Protein AF-A0AAD2E9Z4-F1 (afdb_monomer)

pLDDT: mean 88.55, std 15.65, range [38.62, 98.88]

Solvent-accessible surface area (backbone atoms only — not comparable to full-atom values): 14563 Å² total; per-residue (Å²): 144,78,66,67,68,59,58,54,51,55,56,52,48,49,37,40,49,52,27,41,53,55,36,50,50,49,52,50,55,57,58,72,45,72,89,55,76,80,81,55,87,88,74,68,86,78,58,71,39,62,64,70,56,92,71,26,64,80,39,38,75,28,35,32,64,53,74,27,29,24,45,64,40,66,85,44,7,62,33,27,44,41,37,42,47,32,56,40,11,75,71,44,41,24,46,40,30,52,46,32,34,25,29,43,54,48,80,50,100,89,49,69,40,46,30,44,59,67,54,33,52,41,28,39,62,50,31,33,65,44,79,47,80,45,74,49,68,41,85,45,47,93,67,31,60,47,56,77,71,43,72,67,41,36,52,51,48,56,50,33,51,48,53,37,56,70,48,42,70,59,50,53,52,34,52,50,44,20,74,77,70,41,45,27,35,45,27,61,58,36,92,80,39,73,88,40,70,69,48,69,73,59,64,56,59,52,38,25,40,61,90,85,41,82,45,66,61,70,60,55,87,93,60,90,78,78,87,67,85,76,82,91,52,90,97,64,84,90,75,75,86,89,52,95,81,76,78,85,67,85,79,134

Nearest PDB structures (foldseek):
  5oht-assembly2_B  TM=9.590E-01  e=2.997E-19  Escherichia coli K-12
  5aed-assembly2_B  TM=9.592E-01  e=8.947E-19  Escherichia coli K-12
  5ohy-assembly3_C  TM=9.694E-01  e=4.370E-17  Agrobacterium tumefaciens
  7ofx-assembly2_D  TM=9.664E-01  e=3.642E-17  Agrobacterium tumefaciens
  5ohy-assembly2_B  TM=9.655E-01  e=5.921E-17  Agrobacterium tumefaciens

Radius of gyration: 19.77 Å; Cα contacts (8 Å, |Δi|>4): 354; chains: 1; bounding box: 55×52×45 Å

Foldseek 3Di:
DPDPVVVVVVVQVVQLVVLQVVQVVQVVVVVVCPPPDDDPVVPHDADEECHHDPCSCVRHRAYEVPAAFLDLDCCRAPNVRLLSLAVVLVVLRQHYYYAQRGADWDDDPVDTRENDLVSNLLSLLVRLQHLDRHHDCHPCNVRYDDCVNDPVSVVSNVVSVVSSVVCVVVSVVSSVCCVVPSRHQKYQCCVVVVVDVVSVVDRRQWIDRPPQDIDGGDSDPPDPDGADDDDDDPPDDDDDDPDPPDDHDPDD

Mean predicted aligned error: 6.83 Å

Sequence (252 aa):
MTASRYRYMEIWLKGMLWAKINREFVEEWKSSLVGKEKEDPEEALVFFMRAGCRNSPKWATLFWEGDQMVSWQANDGIKSAVVGLLSSGLSGYSLNHSDIGGYCSVNLPFFKYQRSEELLLRWMELNAFSVVFRTHEGNKPTSNSQFYSNNGTLSHFARFAKIYKAWKFYRIQLVKEASEKGLPVCRHLFPRYSEDEYVHTLTYQQFLVGTEILVVPVLDKGKEMVRAYVPEVENCSWKACLDRKTIFQTRF

Secondary structure (DSSP, 8-state):
--SHHHHHHHHHHHHHHHHHHHHHHHHHHHHHTBTBSS--GGG----EES---TTGGGT-SEEE----BSS--TTTSHHHHHHHHHHHHHTT--SEE--BT-SB--B-SS-B----HHHHHHHHHHHTTSS---B---S-GGGS--TTSSHHHHHHHHHHHHHHHHTHHHHHHHHHHHHHH---SEE-STTT-TT-HHHHH-SSS-EEETTTEEE----STT----PPP----TT-----SS-S--------

Structure (mmCIF, N/CA/C/O backbone):
data_AF-A0AAD2E9Z4-F1
#
_entry.id   AF-A0AAD2E9Z4-F1
#
loop_
_atom_site.group_PDB
_atom_site.id
_atom_site.type_symbol
_atom_site.label_atom_id
_atom_site.label_alt_id
_atom_site.label_comp_id
_atom_site.label_asym_id
_atom_site.label_entity_id
_atom_site.label_seq_id
_atom_site.pdbx_PDB_ins_code
_atom_site.Cartn_x
_atom_site.Cartn_y
_atom_site.Cartn_z
_atom_site.occupancy
_atom_site.B_iso_or_equiv
_atom_site.auth_seq_id
_atom_site.auth_comp_id
_atom_site.auth_asym_id
_atom_site.auth_atom_id
_atom_site.pdbx_PDB_model_num
ATOM 1 N N . MET A 1 1 ? 20.480 -24.700 23.989 1.00 46.25 1 MET A N 1
ATOM 2 C CA . MET A 1 1 ? 19.382 -24.143 23.161 1.00 46.25 1 MET A CA 1
ATOM 3 C C . MET A 1 1 ? 19.028 -22.713 23.619 1.00 46.25 1 MET A C 1
ATOM 5 O O . MET A 1 1 ? 17.860 -22.398 23.797 1.00 46.25 1 MET A O 1
ATOM 9 N N . THR A 1 2 ? 20.023 -21.837 23.855 1.00 45.91 2 THR A N 1
ATOM 10 C CA . THR A 1 2 ? 19.837 -20.697 24.791 1.00 45.91 2 THR A CA 1
ATOM 11 C C . THR A 1 2 ? 20.669 -19.429 24.521 1.00 45.91 2 THR A C 1
ATOM 13 O O . THR A 1 2 ? 20.669 -18.538 25.354 1.00 45.91 2 THR A O 1
ATOM 16 N N . ALA A 1 3 ? 21.303 -19.261 23.354 1.00 41.72 3 ALA A N 1
ATOM 17 C CA . ALA A 1 3 ? 21.950 -17.983 22.986 1.00 41.72 3 ALA A CA 1
ATOM 18 C C . ALA A 1 3 ? 21.240 -17.247 21.833 1.00 41.72 3 ALA A C 1
ATOM 20 O O . ALA A 1 3 ? 21.216 -16.019 21.798 1.00 41.72 3 ALA A O 1
ATOM 21 N N . SER A 1 4 ? 20.595 -17.974 20.910 1.00 48.62 4 SER A N 1
ATOM 22 C CA . SER A 1 4 ? 19.921 -17.343 19.766 1.00 48.62 4 SER A CA 1
ATOM 23 C C . SER A 1 4 ? 18.621 -16.634 20.164 1.00 48.62 4 SER A C 1
ATOM 25 O O . SER A 1 4 ? 18.372 -15.531 19.690 1.00 48.62 4 SER A O 1
ATOM 27 N N . ARG A 1 5 ? 17.828 -17.194 21.094 1.00 44.69 5 ARG A N 1
ATOM 28 C CA . ARG A 1 5 ? 16.551 -16.597 21.542 1.00 44.69 5 ARG A CA 1
ATOM 29 C C . ARG A 1 5 ? 16.699 -15.194 22.151 1.00 44.69 5 ARG A C 1
ATOM 31 O O . ARG A 1 5 ? 15.837 -14.356 21.903 1.00 44.69 5 ARG A O 1
ATOM 38 N N . TYR A 1 6 ? 17.789 -14.914 22.870 1.00 41.44 6 TYR A N 1
ATOM 39 C CA . TYR A 1 6 ? 18.020 -13.596 23.477 1.00 41.44 6 TYR A CA 1
ATOM 40 C C . TYR A 1 6 ? 18.366 -12.517 22.439 1.00 41.44 6 TYR A C 1
ATOM 42 O O . TYR A 1 6 ? 17.819 -11.420 22.503 1.00 41.44 6 TYR A O 1
ATOM 50 N N . ARG A 1 7 ? 19.171 -12.840 21.413 1.00 47.94 7 ARG A N 1
ATOM 51 C CA . ARG A 1 7 ? 19.473 -11.898 20.314 1.00 47.94 7 ARG A CA 1
ATOM 52 C C . ARG A 1 7 ? 18.245 -11.528 19.489 1.00 47.94 7 ARG A C 1
ATOM 54 O O . ARG A 1 7 ? 18.108 -10.377 19.087 1.00 47.94 7 ARG A O 1
ATOM 61 N N . TYR A 1 8 ? 17.348 -12.484 19.242 1.00 47.88 8 TYR A N 1
ATOM 62 C CA . TYR A 1 8 ? 16.108 -12.188 18.524 1.00 47.88 8 TYR A CA 1
ATOM 63 C C . TYR A 1 8 ? 15.203 -11.258 19.342 1.00 47.88 8 TYR A C 1
ATOM 65 O O . TYR A 1 8 ? 14.702 -10.284 18.789 1.00 47.88 8 TYR A O 1
ATOM 73 N N . MET A 1 9 ? 15.052 -11.485 20.655 1.00 51.44 9 MET A N 1
ATOM 74 C CA . MET A 1 9 ? 14.278 -10.588 21.527 1.00 51.44 9 MET A CA 1
ATOM 75 C C . MET A 1 9 ? 14.793 -9.142 21.504 1.00 51.44 9 MET A C 1
ATOM 77 O O . MET A 1 9 ? 13.981 -8.225 21.419 1.00 51.44 9 MET A O 1
ATOM 81 N N . GLU A 1 10 ? 16.110 -8.919 21.513 1.00 54.62 10 GLU A N 1
ATOM 82 C CA . GLU A 1 10 ? 16.675 -7.561 21.464 1.00 54.62 10 GLU A CA 1
ATOM 83 C C . GLU A 1 10 ? 16.323 -6.800 20.178 1.00 54.62 10 GLU A C 1
ATOM 85 O O . GLU A 1 10 ? 16.069 -5.597 20.227 1.00 54.62 10 GLU A O 1
ATOM 90 N N . ILE A 1 11 ? 16.278 -7.473 19.025 1.00 57.44 11 ILE A N 1
ATOM 91 C CA . ILE A 1 11 ? 15.942 -6.830 17.744 1.00 57.44 11 ILE A CA 1
ATOM 92 C C . ILE A 1 11 ? 14.459 -6.432 17.711 1.00 57.44 11 ILE A C 1
ATOM 94 O O . ILE A 1 11 ? 14.130 -5.313 17.314 1.00 57.44 11 ILE A O 1
A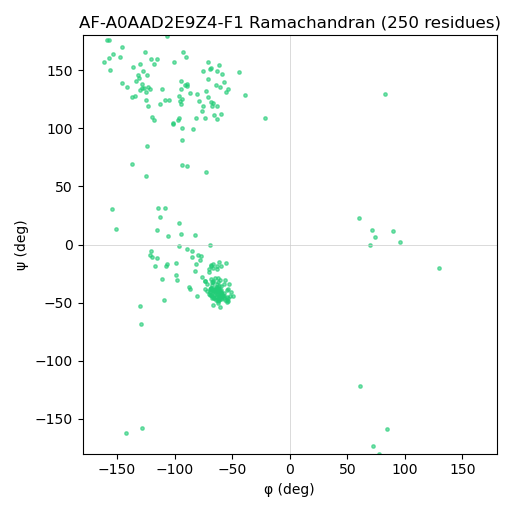TOM 98 N N . TRP A 1 12 ? 13.565 -7.303 18.190 1.00 55.50 12 TRP A N 1
ATOM 99 C CA . TRP A 1 12 ? 12.128 -7.008 18.266 1.00 55.50 12 TRP A CA 1
ATOM 100 C C . TRP A 1 12 ? 11.811 -5.882 19.255 1.00 55.50 12 TRP A C 1
ATOM 102 O O . TRP A 1 12 ? 10.968 -5.028 18.975 1.00 55.50 12 TRP A O 1
ATOM 112 N N . LEU A 1 13 ? 12.511 -5.851 20.393 1.00 63.25 13 LEU A N 1
ATOM 113 C CA . LEU A 1 13 ? 12.368 -4.792 21.392 1.00 63.25 13 LEU A CA 1
ATOM 114 C C . LEU A 1 13 ? 12.802 -3.430 20.842 1.00 63.25 13 LEU A C 1
ATOM 116 O O . LEU A 1 13 ? 12.144 -2.432 21.127 1.00 63.25 13 LEU A O 1
ATOM 120 N N . LYS A 1 14 ? 13.842 -3.382 19.998 1.00 73.75 14 LYS A N 1
ATOM 121 C CA . LYS A 1 14 ? 14.294 -2.133 19.366 1.00 73.75 14 LYS A CA 1
ATOM 122 C C . LYS A 1 14 ? 13.224 -1.517 18.465 1.00 73.75 14 LYS A C 1
ATOM 124 O O . LYS A 1 14 ? 13.013 -0.312 18.538 1.00 73.75 14 LYS A O 1
ATOM 129 N N . GLY A 1 15 ? 12.519 -2.317 17.660 1.00 77.88 15 GLY A N 1
ATOM 130 C CA . GLY A 1 15 ? 11.440 -1.816 16.797 1.00 77.88 15 GLY A CA 1
ATOM 131 C C . GLY A 1 15 ? 10.296 -1.176 17.590 1.00 77.88 15 GLY A C 1
ATOM 132 O O . GLY A 1 15 ? 9.873 -0.064 17.285 1.00 77.88 15 GLY A O 1
ATOM 133 N N . MET A 1 16 ? 9.839 -1.833 18.660 1.00 85.00 16 MET A N 1
ATOM 134 C CA . MET A 1 16 ? 8.822 -1.253 19.547 1.00 85.00 16 MET A CA 1
ATOM 135 C C . MET A 1 16 ? 9.314 -0.026 20.304 1.00 85.00 16 MET A C 1
ATOM 137 O O . MET A 1 16 ? 8.549 0.917 20.473 1.00 85.00 16 MET A O 1
ATOM 141 N N . LEU A 1 17 ? 10.565 -0.031 20.769 1.00 87.69 17 LEU A N 1
ATOM 142 C CA . LEU A 1 17 ? 11.144 1.116 21.458 1.00 87.69 17 LEU A CA 1
ATOM 143 C C . LEU A 1 17 ? 11.159 2.342 20.539 1.00 87.69 17 LEU A C 1
ATOM 145 O O . LEU A 1 17 ? 10.721 3.409 20.950 1.00 87.69 17 LEU A O 1
ATOM 149 N N . TRP A 1 18 ? 11.561 2.169 19.277 1.00 88.94 18 TRP A N 1
ATOM 150 C CA . TRP A 1 18 ? 11.475 3.227 18.271 1.00 88.94 18 TRP A CA 1
ATOM 151 C C . TRP A 1 18 ? 10.039 3.702 18.042 1.00 88.94 18 TRP A C 1
ATOM 153 O O . TRP A 1 18 ? 9.809 4.908 17.995 1.00 88.94 18 TRP A O 1
ATOM 163 N N . ALA A 1 19 ? 9.068 2.790 17.944 1.00 92.25 19 ALA A N 1
ATOM 164 C CA . ALA A 1 19 ? 7.657 3.160 17.814 1.00 92.25 19 ALA A CA 1
ATOM 165 C C . ALA A 1 19 ? 7.180 4.002 19.005 1.00 92.25 19 ALA A C 1
ATOM 167 O O . ALA A 1 19 ? 6.515 5.019 18.825 1.00 92.25 19 ALA A O 1
ATOM 168 N N . LYS A 1 20 ? 7.550 3.587 20.221 1.00 93.19 20 LYS A N 1
ATOM 169 C CA . LYS A 1 20 ? 7.181 4.262 21.464 1.00 93.19 20 LYS A CA 1
ATOM 170 C C . LYS A 1 20 ? 7.807 5.651 21.565 1.00 93.19 20 LYS A C 1
ATOM 172 O O . LYS A 1 20 ? 7.085 6.593 21.846 1.00 93.19 20 LYS A O 1
ATOM 177 N N . ILE A 1 21 ? 9.100 5.789 21.269 1.00 93.25 21 ILE A N 1
ATOM 178 C CA . ILE A 1 21 ? 9.799 7.084 21.305 1.00 93.25 21 ILE A CA 1
ATOM 179 C C . ILE A 1 21 ? 9.180 8.065 20.302 1.00 93.25 21 ILE A C 1
ATOM 181 O O . ILE A 1 21 ? 8.903 9.207 20.650 1.00 93.25 21 ILE A O 1
ATOM 185 N N . ASN A 1 22 ? 8.912 7.624 19.068 1.00 93.44 22 ASN A N 1
ATOM 186 C CA . ASN A 1 22 ? 8.248 8.482 18.081 1.00 93.44 22 ASN A CA 1
ATOM 187 C C . ASN A 1 22 ? 6.836 8.875 18.533 1.00 93.44 22 ASN A C 1
ATOM 189 O O . ASN A 1 22 ? 6.410 10.006 18.316 1.00 93.44 22 ASN A O 1
ATOM 193 N N . ARG A 1 23 ? 6.114 7.963 19.193 1.00 93.19 23 ARG A N 1
ATOM 194 C CA . ARG A 1 23 ? 4.792 8.254 19.748 1.00 93.19 23 ARG A CA 1
ATOM 195 C C . ARG A 1 23 ? 4.850 9.285 20.874 1.00 93.19 23 ARG A C 1
ATOM 197 O O . ARG A 1 23 ? 4.066 10.226 20.846 1.00 93.19 23 ARG A O 1
ATOM 204 N N . GLU A 1 24 ? 5.780 9.124 21.811 1.00 93.44 24 GLU A N 1
ATOM 205 C CA . GLU A 1 24 ? 6.025 10.072 22.904 1.00 93.44 24 GLU A CA 1
ATOM 206 C C . GLU A 1 24 ? 6.380 11.457 22.353 1.00 93.44 24 GLU A C 1
ATOM 208 O O . GLU A 1 24 ? 5.802 12.442 22.795 1.00 93.44 24 GLU A O 1
ATOM 213 N N . PHE A 1 25 ? 7.224 11.532 21.317 1.00 92.56 25 PHE A N 1
ATOM 214 C CA . PHE A 1 25 ? 7.535 12.793 20.640 1.00 92.56 25 PHE A CA 1
ATOM 215 C C . PHE A 1 25 ? 6.290 13.459 20.038 1.00 92.56 25 PHE A C 1
ATOM 217 O O . PHE A 1 25 ? 6.091 14.657 20.210 1.00 92.56 25 PHE A O 1
ATOM 224 N N . VAL A 1 26 ? 5.433 12.700 19.345 1.00 90.12 26 VAL A N 1
ATOM 225 C CA . VAL A 1 26 ? 4.187 13.239 18.772 1.00 90.12 26 VAL A CA 1
ATOM 226 C C . VAL A 1 26 ? 3.240 13.739 19.868 1.00 90.12 26 VAL A C 1
ATOM 228 O O . VAL A 1 26 ? 2.615 14.786 19.707 1.00 90.12 26 VAL A O 1
ATOM 231 N N . GLU A 1 27 ? 3.133 13.017 20.983 1.00 88.06 27 GLU A N 1
ATOM 232 C CA . GLU A 1 27 ? 2.290 13.398 22.122 1.00 88.06 27 GLU A CA 1
ATOM 233 C C . GLU A 1 27 ? 2.837 14.628 22.863 1.00 88.06 27 GLU A C 1
ATOM 235 O O . GLU A 1 27 ? 2.067 15.532 23.194 1.00 88.06 27 GLU A O 1
ATOM 240 N N . GLU A 1 28 ? 4.154 14.712 23.063 1.00 89.62 28 GLU A N 1
ATOM 241 C CA . GLU A 1 28 ? 4.824 15.876 23.647 1.00 89.62 28 GLU A CA 1
ATOM 242 C C . GLU A 1 28 ? 4.677 17.103 22.743 1.00 89.62 28 GLU A C 1
ATOM 244 O O . GLU A 1 28 ? 4.237 18.157 23.207 1.00 89.62 28 GLU A O 1
ATOM 249 N N . TRP A 1 29 ? 4.946 16.950 21.442 1.00 86.19 29 TRP A N 1
ATOM 250 C CA . TRP A 1 29 ? 4.736 17.997 20.445 1.00 86.19 29 TRP A CA 1
ATOM 251 C C . TRP A 1 29 ? 3.293 18.506 20.488 1.00 86.19 29 TRP A C 1
ATOM 253 O O . TRP A 1 29 ? 3.071 19.709 20.621 1.00 86.19 29 TRP A O 1
ATOM 263 N N . LYS A 1 30 ? 2.308 17.600 20.510 1.00 80.50 30 LYS A N 1
ATOM 264 C CA . LYS A 1 30 ? 0.889 17.951 20.649 1.00 80.50 30 LYS A CA 1
ATOM 265 C C . LYS A 1 30 ? 0.595 18.698 21.954 1.00 80.50 30 LYS A C 1
ATOM 267 O O . LYS A 1 30 ? -0.158 19.668 21.947 1.00 80.50 30 LYS A O 1
ATOM 272 N N . SER A 1 31 ? 1.188 18.283 23.073 1.00 81.56 31 SER A N 1
ATOM 273 C CA . SER A 1 31 ? 1.009 18.960 24.365 1.00 81.56 31 SER A CA 1
ATOM 274 C C . SER A 1 31 ? 1.622 20.366 24.393 1.00 81.56 31 SER A C 1
ATOM 276 O O . SER A 1 31 ? 1.069 21.258 25.033 1.00 81.56 31 SER A O 1
ATOM 278 N N . SER A 1 32 ? 2.706 20.597 23.642 1.00 80.44 32 SER A N 1
ATOM 279 C CA . SER A 1 32 ? 3.365 21.906 23.532 1.00 80.44 32 SER A CA 1
ATOM 280 C C . SER A 1 32 ? 2.516 22.957 22.803 1.00 80.44 32 SER A C 1
ATOM 282 O O . SER A 1 32 ? 2.749 24.156 22.954 1.00 80.44 32 SER A O 1
ATOM 284 N N . LEU A 1 33 ? 1.499 22.520 22.050 1.00 73.44 33 LEU A N 1
ATOM 285 C CA . LEU A 1 33 ? 0.566 23.392 21.335 1.00 73.44 33 LEU A CA 1
ATOM 286 C C . LEU A 1 33 ? -0.597 23.882 22.213 1.00 73.44 33 LEU A C 1
ATOM 288 O O . LEU A 1 33 ? -1.320 24.794 21.810 1.00 73.44 33 LEU A O 1
ATOM 292 N N . VAL A 1 34 ? -0.782 23.324 23.418 1.00 58.62 34 VAL A N 1
ATOM 293 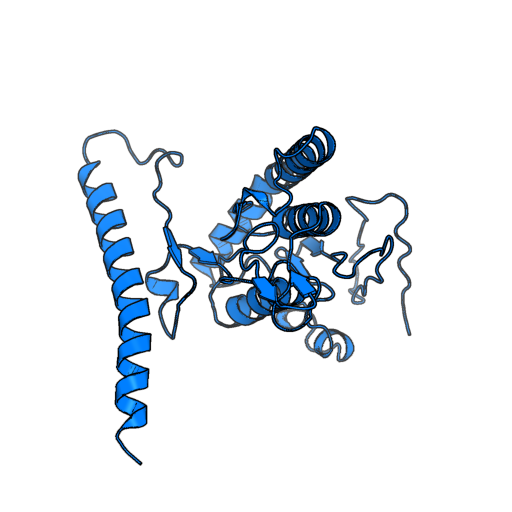C CA . VAL A 1 34 ? -1.902 23.661 24.313 1.00 58.62 34 VAL A CA 1
ATOM 294 C C . VAL A 1 34 ? -1.819 25.132 24.745 1.00 58.62 34 VAL A C 1
ATOM 296 O O . VAL A 1 34 ? -0.974 25.518 25.548 1.00 58.62 34 VAL A O 1
ATOM 299 N N . GLY A 1 35 ? -2.723 25.955 24.201 1.00 60.16 35 GLY A N 1
ATOM 300 C CA . GLY A 1 35 ? -2.802 27.409 24.413 1.00 60.16 35 GLY A CA 1
ATOM 301 C C . GLY A 1 35 ? -2.893 28.209 23.107 1.00 60.16 35 GLY A C 1
ATOM 302 O O . GLY A 1 35 ? -3.385 29.336 23.110 1.00 60.16 35 GLY A O 1
ATOM 303 N N . LYS A 1 36 ? -2.488 27.606 21.984 1.00 57.06 36 LYS A N 1
ATOM 304 C CA . LYS A 1 36 ? -2.912 27.983 20.629 1.00 57.06 36 LYS A CA 1
ATOM 305 C C . LYS A 1 36 ? -4.008 26.996 20.199 1.00 57.06 36 LYS A C 1
ATOM 307 O O . LYS A 1 36 ? -4.184 25.969 20.843 1.00 57.06 36 LYS A O 1
ATOM 312 N N . GLU A 1 37 ? -4.845 27.392 19.252 1.00 53.94 37 GLU A N 1
ATOM 313 C CA . GLU A 1 37 ? -6.178 26.838 18.975 1.00 53.94 37 GLU A CA 1
ATOM 314 C C . GLU A 1 37 ? -6.282 25.295 18.978 1.00 53.94 37 GLU A C 1
ATOM 316 O O . GLU A 1 37 ? -5.336 24.584 18.650 1.00 53.94 37 GLU A O 1
ATOM 321 N N . LYS A 1 38 ? -7.460 24.785 19.384 1.00 50.91 38 LYS A N 1
ATOM 322 C CA . LYS A 1 38 ? -7.850 23.361 19.316 1.00 50.91 38 LYS A CA 1
ATOM 323 C C . LYS A 1 38 ? -7.331 22.745 18.014 1.00 50.91 38 LYS A C 1
ATOM 325 O O . LYS A 1 38 ? -7.629 23.325 16.980 1.00 50.91 38 LYS A O 1
ATOM 330 N N . GLU A 1 39 ? -6.631 21.604 18.106 1.00 53.22 39 GLU A N 1
ATOM 331 C CA . GLU A 1 39 ? -6.045 20.854 16.976 1.00 53.22 39 GLU A CA 1
ATOM 332 C C . GLU A 1 39 ? -6.719 21.181 15.644 1.00 53.22 39 GLU A C 1
ATOM 334 O O . GLU A 1 39 ? -7.857 20.759 15.413 1.00 53.22 39 GLU A O 1
ATOM 339 N N . ASP A 1 40 ? -6.011 21.898 14.771 1.00 58.38 40 ASP A N 1
ATOM 340 C CA . ASP A 1 40 ? -6.331 21.844 13.357 1.00 58.38 40 ASP A CA 1
ATOM 341 C C . ASP A 1 40 ? -6.076 20.392 12.913 1.00 58.38 40 ASP A C 1
ATOM 343 O O . ASP A 1 40 ? -4.949 19.901 13.048 1.00 58.38 40 ASP A O 1
ATOM 347 N N . PRO A 1 41 ? -7.085 19.654 12.416 1.00 56.38 41 PRO A N 1
ATOM 348 C CA . PRO A 1 41 ? -6.871 18.330 11.844 1.00 56.38 41 PRO A CA 1
ATOM 349 C C . PRO A 1 41 ? -5.826 18.318 10.711 1.00 56.38 41 PRO A C 1
ATOM 351 O O . PRO A 1 41 ? -5.360 17.238 10.341 1.00 56.38 41 PRO A O 1
ATOM 354 N N . GLU A 1 42 ? -5.474 19.480 10.147 1.00 55.69 42 GLU A N 1
ATOM 355 C CA . GLU A 1 42 ? -4.396 19.652 9.168 1.00 55.69 42 GLU A CA 1
ATOM 356 C C . GLU A 1 42 ? -2.980 19.669 9.779 1.00 55.69 42 GLU A C 1
ATOM 358 O O . GLU A 1 42 ? -2.014 19.449 9.049 1.00 55.69 42 GLU A O 1
ATOM 363 N N . GLU A 1 43 ? -2.831 19.810 11.101 1.00 63.56 43 GLU A N 1
ATOM 364 C CA . GLU A 1 43 ? -1.538 19.865 11.803 1.00 63.56 43 GLU A CA 1
ATOM 365 C C . GLU A 1 43 ? -1.239 18.596 12.633 1.00 63.56 43 GLU A C 1
ATOM 367 O O . GLU A 1 43 ? -0.577 18.641 13.662 1.00 63.56 43 GLU A O 1
ATOM 372 N N . ALA A 1 44 ? -1.704 17.416 12.215 1.00 77.44 44 ALA A N 1
ATOM 373 C CA . ALA A 1 44 ? -1.379 16.165 12.910 1.00 77.44 44 ALA A CA 1
ATOM 374 C C . ALA A 1 44 ? -0.059 15.541 12.415 1.00 77.44 44 ALA A C 1
ATOM 376 O O . ALA A 1 44 ? 0.129 15.308 11.218 1.00 77.44 44 ALA A O 1
ATOM 377 N N . LEU A 1 45 ? 0.836 15.176 13.340 1.00 88.75 45 LEU A N 1
ATOM 378 C CA . LEU A 1 45 ? 2.039 14.406 13.010 1.00 88.75 45 LEU A CA 1
ATOM 379 C C . LEU A 1 45 ? 1.723 12.912 12.868 1.00 88.75 45 LEU A C 1
ATOM 381 O O . LEU A 1 45 ? 1.148 12.284 13.758 1.00 88.75 45 LEU A O 1
ATOM 385 N N . VAL A 1 46 ? 2.170 12.325 11.757 1.00 92.00 46 VAL A N 1
ATOM 386 C CA . VAL A 1 46 ? 2.095 10.885 11.486 1.00 92.00 46 VAL A CA 1
ATOM 387 C C . VAL A 1 46 ? 3.492 10.379 11.162 1.00 92.00 46 VAL A C 1
ATOM 389 O O . VAL A 1 46 ? 4.176 10.930 10.302 1.00 92.00 46 VAL A O 1
ATOM 392 N N . PHE A 1 47 ? 3.898 9.290 11.807 1.00 94.88 47 PHE A N 1
ATOM 393 C CA . PHE A 1 47 ? 5.119 8.564 11.468 1.00 94.88 47 PHE A CA 1
ATOM 394 C C . PHE A 1 47 ? 4.784 7.140 11.020 1.00 94.88 47 PHE A C 1
ATOM 396 O O . PHE A 1 47 ? 3.739 6.587 11.374 1.00 94.88 47 PHE A O 1
ATOM 403 N N . PHE A 1 48 ? 5.668 6.538 10.227 1.00 96.56 48 PHE A N 1
ATOM 404 C CA . PHE A 1 48 ? 5.477 5.186 9.712 1.00 96.56 48 PHE A CA 1
ATOM 405 C C . PHE A 1 48 ? 6.670 4.280 9.982 1.00 96.56 48 PHE A C 1
ATOM 407 O O . PHE A 1 48 ? 7.814 4.727 10.045 1.00 96.56 48 PHE A O 1
ATOM 414 N N . MET A 1 49 ? 6.393 2.987 10.143 1.00 96.12 49 MET A N 1
ATOM 415 C CA . MET A 1 49 ? 7.396 1.974 10.464 1.00 96.12 49 MET A CA 1
ATOM 416 C C . MET A 1 49 ? 7.295 0.758 9.543 1.00 96.12 49 MET A C 1
ATOM 418 O O . MET A 1 49 ? 6.194 0.327 9.222 1.00 96.12 49 MET A O 1
ATOM 422 N N . ARG A 1 50 ? 8.437 0.165 9.164 1.00 95.69 50 ARG A N 1
ATOM 423 C CA . ARG A 1 50 ? 8.460 -1.178 8.539 1.00 95.69 50 ARG A CA 1
ATOM 424 C C . ARG A 1 50 ? 8.498 -2.301 9.556 1.00 95.69 50 ARG A C 1
ATOM 426 O O . ARG A 1 50 ? 7.927 -3.360 9.353 1.00 95.69 50 ARG A O 1
ATOM 433 N N . ALA A 1 51 ? 9.246 -2.094 10.634 1.00 93.06 51 ALA A N 1
ATOM 434 C CA . ALA A 1 51 ? 9.480 -3.122 11.629 1.00 93.06 51 ALA A CA 1
ATOM 435 C C . AL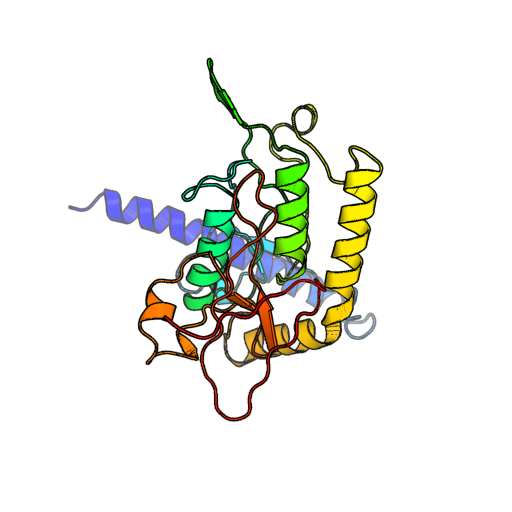A A 1 51 ? 8.384 -3.055 12.688 1.00 93.06 51 ALA A C 1
ATOM 437 O O . ALA A 1 51 ? 8.056 -1.979 13.188 1.00 93.06 51 ALA A O 1
ATOM 438 N N . GLY A 1 52 ? 7.870 -4.215 13.072 1.00 90.44 52 GLY A N 1
ATOM 439 C CA . GLY A 1 52 ? 6.888 -4.335 14.133 1.00 90.44 52 GLY A CA 1
ATOM 440 C C . GLY A 1 52 ? 6.894 -5.732 14.729 1.00 90.44 52 GLY A C 1
ATOM 441 O O . GLY A 1 52 ? 7.402 -6.681 14.137 1.00 90.44 52 GLY A O 1
ATOM 442 N N . CYS A 1 53 ? 6.351 -5.853 15.931 1.00 90.00 53 CYS A N 1
ATOM 443 C CA . CYS A 1 53 ? 6.027 -7.126 16.551 1.00 90.00 53 CYS A CA 1
ATOM 444 C C . CYS A 1 53 ? 4.709 -6.991 17.325 1.00 90.00 53 CYS A C 1
ATOM 446 O O . CYS A 1 53 ? 3.907 -6.083 17.075 1.00 90.00 53 CYS A O 1
ATOM 448 N N . ARG A 1 54 ? 4.442 -7.920 18.247 1.00 86.25 54 ARG A N 1
ATOM 449 C CA . ARG A 1 54 ? 3.251 -7.865 19.100 1.00 86.25 54 ARG A CA 1
ATOM 450 C C . ARG A 1 54 ? 3.177 -6.506 19.806 1.00 86.25 54 ARG A C 1
ATOM 452 O O . ARG A 1 54 ? 4.156 -6.071 20.392 1.00 86.25 54 ARG A O 1
ATOM 459 N N . ASN A 1 55 ? 2.001 -5.881 19.804 1.00 88.06 55 ASN A N 1
ATOM 460 C CA . ASN A 1 55 ? 1.726 -4.562 20.392 1.00 88.06 55 ASN A CA 1
ATOM 461 C C . ASN A 1 55 ? 2.353 -3.353 19.673 1.00 88.06 55 ASN A C 1
ATOM 463 O O . ASN A 1 55 ? 2.094 -2.233 20.104 1.00 88.06 55 ASN A O 1
ATOM 467 N N . SER A 1 56 ? 3.104 -3.512 18.576 1.00 91.38 56 SER A N 1
ATOM 468 C CA . SER A 1 56 ? 3.554 -2.359 17.777 1.00 91.38 56 SER A CA 1
ATOM 469 C C . SER A 1 56 ? 2.411 -1.434 17.325 1.00 91.38 56 SER A C 1
ATOM 471 O O . SER A 1 56 ? 2.603 -0.222 17.426 1.00 91.38 56 SER A O 1
ATOM 473 N N . PRO A 1 57 ? 1.217 -1.937 16.933 1.00 91.81 57 PRO A N 1
ATOM 474 C CA . PRO A 1 57 ? 0.080 -1.077 16.585 1.00 91.81 57 PRO A CA 1
ATOM 475 C C . PRO A 1 57 ? -0.429 -0.173 17.718 1.00 91.81 57 PRO A C 1
ATOM 477 O O . PRO A 1 57 ? -1.146 0.782 17.453 1.00 91.81 57 PRO A O 1
ATOM 480 N N . LYS A 1 58 ? -0.052 -0.429 18.982 1.00 91.50 58 LYS A N 1
ATOM 481 C CA . LYS A 1 58 ? -0.351 0.484 20.099 1.00 91.50 58 LYS A CA 1
ATOM 482 C C . LYS A 1 58 ? 0.398 1.815 19.968 1.00 91.50 58 LYS A C 1
ATOM 484 O O . LYS A 1 58 ? -0.083 2.834 20.450 1.00 91.50 58 LYS A O 1
ATOM 489 N N . TRP A 1 59 ? 1.597 1.781 19.391 1.00 93.19 59 TRP A N 1
ATOM 490 C CA . TRP A 1 59 ? 2.523 2.912 19.378 1.00 93.19 59 TRP A CA 1
ATOM 491 C C . TRP A 1 59 ? 2.656 3.527 17.987 1.00 93.19 59 TRP A C 1
ATOM 493 O O . TRP A 1 59 ? 2.586 4.744 17.847 1.00 93.19 59 TRP A O 1
ATOM 503 N N . ALA A 1 60 ? 2.851 2.696 16.960 1.00 94.25 60 ALA A N 1
ATOM 504 C CA . ALA A 1 60 ? 3.039 3.163 15.594 1.00 94.25 60 ALA A CA 1
ATOM 505 C C . ALA A 1 60 ? 1.723 3.683 15.004 1.00 94.25 60 ALA A C 1
ATOM 507 O O . ALA A 1 60 ? 0.699 3.006 15.064 1.00 94.25 60 ALA A O 1
ATOM 508 N N . THR A 1 61 ? 1.764 4.869 14.396 1.00 93.12 61 THR A N 1
ATOM 509 C CA . THR A 1 61 ? 0.581 5.494 13.781 1.00 93.12 61 THR A CA 1
ATOM 510 C C . THR A 1 61 ? 0.274 4.972 12.378 1.00 93.12 61 THR A C 1
ATOM 512 O O . THR A 1 61 ? -0.855 5.086 11.911 1.00 93.12 61 THR A O 1
ATOM 515 N N . LEU A 1 62 ? 1.277 4.421 11.694 1.00 96.75 62 LEU A N 1
ATOM 516 C CA . LEU A 1 62 ? 1.182 3.908 10.332 1.00 96.75 62 LEU A CA 1
ATOM 517 C C . LEU A 1 62 ? 2.285 2.865 10.104 1.00 96.75 62 LEU A C 1
ATOM 519 O O . LEU A 1 62 ? 3.374 2.963 10.673 1.00 96.75 62 LEU A O 1
ATOM 523 N N . PHE A 1 63 ? 2.031 1.888 9.241 1.00 97.62 63 PHE A N 1
ATOM 524 C CA . PHE A 1 63 ? 3.047 0.949 8.775 1.00 97.62 63 PHE A CA 1
ATOM 525 C C . PHE A 1 63 ? 3.305 1.098 7.278 1.00 97.62 63 PHE A C 1
ATOM 527 O O . PHE A 1 63 ? 2.485 1.645 6.532 1.00 97.62 63 PHE A O 1
ATOM 534 N N . TRP A 1 64 ? 4.462 0.619 6.833 1.00 98.19 64 TRP A N 1
ATOM 535 C CA . TRP A 1 64 ? 4.707 0.381 5.417 1.00 98.19 64 TRP A CA 1
ATOM 536 C C . TRP A 1 64 ? 5.403 -0.958 5.188 1.00 98.19 64 TRP A C 1
ATOM 538 O O . TRP A 1 64 ? 6.138 -1.429 6.052 1.00 98.19 64 TRP A O 1
ATOM 548 N N . GLU A 1 65 ? 5.186 -1.545 4.013 1.00 97.75 65 GLU A N 1
ATOM 549 C CA . GLU A 1 65 ? 5.616 -2.913 3.693 1.00 97.75 65 GLU A CA 1
ATOM 550 C C . GLU A 1 65 ? 7.136 -3.113 3.568 1.00 97.75 65 GLU A C 1
ATOM 552 O O . GLU A 1 65 ? 7.592 -4.226 3.312 1.00 97.75 65 GLU A O 1
ATOM 557 N N . GLY A 1 66 ? 7.956 -2.080 3.746 1.00 97.50 66 GLY A N 1
ATOM 558 C CA . GLY A 1 66 ? 9.405 -2.211 3.646 1.00 97.50 66 GLY A CA 1
ATOM 559 C C . GLY A 1 66 ? 9.935 -2.116 2.216 1.00 97.50 66 GLY A C 1
ATOM 560 O O . GLY A 1 66 ? 9.311 -1.569 1.309 1.00 97.50 66 GLY A O 1
ATOM 561 N N . ASP A 1 67 ? 11.135 -2.651 2.033 1.00 98.31 67 ASP A N 1
ATOM 562 C CA . ASP A 1 67 ? 11.993 -2.351 0.893 1.00 98.31 67 ASP A CA 1
ATOM 563 C C . ASP A 1 67 ? 11.794 -3.365 -0.252 1.00 98.31 67 ASP A C 1
ATOM 565 O O . ASP A 1 67 ? 12.705 -4.136 -0.552 1.00 98.31 67 ASP A O 1
ATOM 569 N N . GLN A 1 68 ? 10.631 -3.375 -0.915 1.00 98.75 68 GLN A N 1
ATOM 570 C CA . GLN A 1 68 ? 10.423 -4.275 -2.065 1.00 98.75 68 GLN A CA 1
ATOM 571 C C . GLN A 1 68 ? 11.447 -4.019 -3.180 1.00 98.75 68 GLN A C 1
ATOM 573 O O . GLN A 1 68 ? 11.808 -2.868 -3.460 1.00 98.75 68 GLN A O 1
ATOM 578 N N . MET A 1 69 ? 11.847 -5.067 -3.901 1.00 98.12 69 MET A N 1
ATOM 579 C CA . MET A 1 69 ? 12.566 -4.910 -5.165 1.00 98.12 69 MET A CA 1
ATOM 580 C C . MET A 1 69 ? 11.696 -4.201 -6.199 1.00 98.12 69 MET A C 1
ATOM 582 O O . MET A 1 69 ? 10.475 -4.366 -6.260 1.00 98.12 69 MET A O 1
ATOM 586 N N . VAL A 1 70 ? 12.350 -3.452 -7.084 1.00 98.25 70 VAL A N 1
ATOM 587 C CA . VAL A 1 70 ? 11.718 -2.822 -8.252 1.00 98.25 70 VAL A CA 1
ATOM 588 C C . VAL A 1 70 ? 11.376 -3.875 -9.323 1.00 98.25 70 VAL A C 1
ATOM 590 O O . VAL A 1 70 ? 11.925 -3.895 -10.424 1.00 98.25 70 VAL A O 1
ATOM 593 N N . SER A 1 71 ? 10.498 -4.824 -8.979 1.00 97.75 71 SER A N 1
ATOM 594 C CA . SER A 1 71 ? 10.203 -6.016 -9.776 1.00 97.75 71 SER A CA 1
ATOM 595 C C . SER A 1 71 ? 8.737 -6.476 -9.697 1.00 97.75 71 SER A C 1
ATOM 597 O O . SER A 1 71 ? 7.953 -6.044 -8.853 1.00 97.75 71 SER A O 1
ATOM 599 N N . TRP A 1 72 ? 8.391 -7.422 -10.574 1.00 98.19 72 TRP A N 1
ATOM 600 C CA . TRP A 1 72 ? 7.089 -8.104 -10.634 1.00 98.19 72 TRP A CA 1
ATOM 601 C C . TRP A 1 72 ? 7.066 -9.434 -9.858 1.00 98.19 72 TRP A C 1
ATOM 603 O O . TRP A 1 72 ? 6.147 -10.239 -10.011 1.00 98.19 72 TRP A O 1
ATOM 613 N N . GLN A 1 73 ? 8.120 -9.723 -9.088 1.00 96.56 73 GLN A N 1
ATOM 614 C CA . GLN A 1 73 ? 8.305 -11.023 -8.448 1.00 96.56 73 GLN A CA 1
ATOM 615 C C . GLN A 1 73 ? 7.286 -11.261 -7.329 1.00 96.56 73 GLN A C 1
ATOM 617 O O . GLN A 1 73 ? 6.833 -10.332 -6.663 1.00 96.56 73 GLN A O 1
ATOM 622 N N . ALA A 1 74 ? 6.957 -12.535 -7.109 1.00 96.69 74 ALA A N 1
ATOM 623 C CA . ALA A 1 74 ? 5.996 -12.951 -6.090 1.00 96.69 74 ALA A CA 1
ATOM 624 C C . ALA A 1 74 ? 6.477 -12.667 -4.658 1.00 96.69 74 ALA A C 1
ATOM 626 O O . ALA A 1 74 ? 5.676 -12.270 -3.821 1.00 96.69 74 ALA A O 1
ATOM 627 N N . ASN A 1 75 ? 7.775 -12.847 -4.395 1.00 96.25 75 ASN A N 1
ATOM 628 C CA . ASN A 1 75 ? 8.314 -12.864 -3.031 1.00 96.25 75 ASN A CA 1
ATOM 629 C C . ASN A 1 75 ? 8.944 -11.540 -2.587 1.00 96.25 75 ASN A C 1
ATOM 631 O O . ASN A 1 75 ? 9.159 -11.356 -1.396 1.00 96.25 75 ASN A O 1
ATOM 635 N N . ASP A 1 76 ? 9.244 -10.632 -3.517 1.00 97.12 76 ASP A N 1
ATOM 636 C CA . ASP A 1 76 ? 9.911 -9.365 -3.191 1.00 97.12 76 ASP A CA 1
ATOM 637 C C . ASP A 1 76 ? 9.610 -8.256 -4.215 1.00 97.12 76 ASP A C 1
ATOM 639 O O . ASP A 1 76 ? 10.447 -7.423 -4.530 1.00 97.12 76 ASP A O 1
ATOM 643 N N . GLY A 1 77 ? 8.430 -8.282 -4.829 1.00 98.19 77 GLY A N 1
ATOM 644 C CA . GLY A 1 77 ? 8.006 -7.300 -5.828 1.00 98.19 77 GLY A CA 1
ATOM 645 C C . GLY A 1 77 ? 6.641 -6.712 -5.500 1.00 98.19 77 GLY A C 1
ATOM 646 O O . GLY A 1 77 ? 6.161 -6.782 -4.371 1.00 98.19 77 GLY A O 1
ATOM 647 N N . ILE A 1 78 ? 5.959 -6.180 -6.511 1.00 98.75 78 ILE A N 1
ATOM 648 C CA . ILE A 1 78 ? 4.616 -5.603 -6.327 1.00 98.75 78 ILE A CA 1
ATOM 649 C C . ILE A 1 78 ? 3.606 -6.597 -5.717 1.00 98.75 78 ILE A C 1
ATOM 651 O O . ILE A 1 78 ? 2.721 -6.204 -4.963 1.00 98.75 78 ILE A O 1
ATOM 655 N N . LYS A 1 79 ? 3.760 -7.900 -5.987 1.00 98.69 79 LYS A N 1
ATOM 656 C CA . LYS A 1 79 ? 2.901 -8.959 -5.434 1.00 98.69 79 LYS A CA 1
ATOM 657 C C . LYS A 1 79 ? 3.109 -9.140 -3.932 1.00 98.69 79 LYS A C 1
ATOM 659 O O . LYS A 1 79 ? 2.128 -9.238 -3.199 1.00 98.69 79 LYS A O 1
ATOM 664 N N . SER A 1 80 ? 4.360 -9.143 -3.464 1.00 98.56 80 SER A N 1
ATOM 665 C CA . SER A 1 80 ? 4.646 -9.292 -2.034 1.00 98.56 80 SER A CA 1
ATOM 666 C C . SER A 1 80 ? 4.192 -8.076 -1.233 1.00 98.56 80 SER A C 1
ATOM 668 O O . SER A 1 80 ? 3.766 -8.254 -0.098 1.00 98.56 80 SER A O 1
ATOM 670 N N . ALA A 1 81 ? 4.176 -6.875 -1.826 1.00 98.44 81 ALA A N 1
ATOM 671 C CA . ALA A 1 81 ? 3.573 -5.700 -1.193 1.00 98.44 81 ALA A CA 1
ATOM 672 C C . ALA A 1 81 ? 2.079 -5.911 -0.886 1.00 98.44 81 ALA A C 1
ATOM 674 O O . ALA A 1 81 ? 1.623 -5.561 0.197 1.00 98.44 81 ALA A O 1
ATOM 675 N N . VAL A 1 82 ? 1.314 -6.532 -1.794 1.00 98.56 82 VAL A N 1
ATOM 676 C CA . VAL A 1 82 ? -0.101 -6.861 -1.531 1.00 98.56 82 VAL A CA 1
ATOM 677 C C . VAL A 1 82 ? -0.222 -7.951 -0.465 1.00 98.56 82 VAL A C 1
ATOM 679 O O . VAL A 1 82 ? -1.029 -7.819 0.450 1.00 98.56 82 VAL A O 1
ATOM 682 N N . VAL A 1 83 ? 0.600 -9.005 -0.527 1.00 98.31 83 VAL A N 1
ATOM 683 C CA . VAL A 1 83 ? 0.605 -10.051 0.515 1.00 98.31 83 VAL A CA 1
ATOM 684 C C . VAL A 1 83 ? 0.908 -9.454 1.894 1.00 98.31 83 VAL A C 1
ATOM 686 O O . VAL A 1 83 ? 0.224 -9.777 2.867 1.00 98.31 83 VAL A O 1
ATOM 689 N N . GLY A 1 84 ? 1.897 -8.563 1.984 1.00 97.94 84 GLY A N 1
ATOM 690 C CA . GLY A 1 84 ? 2.260 -7.851 3.208 1.00 97.94 84 GLY A CA 1
ATOM 691 C C . GLY A 1 84 ? 1.116 -6.987 3.734 1.00 97.94 84 GLY A C 1
ATOM 692 O O . GLY A 1 84 ? 0.719 -7.136 4.891 1.00 97.94 84 GLY A O 1
ATOM 693 N N . LEU A 1 85 ? 0.484 -6.204 2.854 1.00 97.75 85 LEU A N 1
ATOM 694 C CA . LEU A 1 85 ? -0.663 -5.351 3.175 1.00 97.75 85 LEU A CA 1
ATOM 695 C C . LEU A 1 85 ? -1.806 -6.142 3.836 1.00 97.75 85 LEU A C 1
ATOM 697 O O . LEU A 1 85 ? -2.375 -5.715 4.842 1.00 97.75 85 LEU A O 1
ATOM 701 N N . LEU A 1 86 ? -2.131 -7.318 3.290 1.00 97.94 86 LEU A N 1
ATOM 702 C CA . LEU A 1 86 ? -3.249 -8.139 3.761 1.00 97.94 86 LEU A CA 1
ATOM 703 C C . LEU A 1 86 ? -2.894 -8.951 5.009 1.00 97.94 86 LEU A C 1
ATOM 705 O O . LEU A 1 86 ? -3.671 -8.992 5.963 1.00 97.94 86 LEU A O 1
ATOM 709 N N . SER A 1 87 ? -1.717 -9.578 5.031 1.00 96.62 87 SER A N 1
ATOM 710 C CA . SER A 1 87 ? -1.277 -10.400 6.166 1.00 96.62 87 SER A CA 1
ATOM 711 C C . SER A 1 87 ? -0.983 -9.567 7.418 1.00 96.62 87 SER A C 1
ATOM 713 O O . SER A 1 87 ? -1.367 -9.953 8.527 1.00 96.62 87 SER A O 1
ATOM 715 N N . SER A 1 88 ? -0.367 -8.391 7.262 1.00 95.88 88 SER A N 1
ATOM 716 C CA . SER A 1 88 ? -0.148 -7.465 8.376 1.00 95.88 88 SER A CA 1
ATOM 717 C C . SER A 1 88 ? -1.465 -6.849 8.854 1.00 95.88 88 SER A C 1
ATOM 719 O O . SER A 1 88 ? -1.692 -6.768 10.063 1.00 95.88 88 SER A O 1
ATOM 721 N N . GLY A 1 89 ? -2.389 -6.534 7.938 1.00 95.94 89 GLY A N 1
ATOM 722 C CA . GLY A 1 89 ? -3.739 -6.081 8.277 1.00 95.94 89 GLY A CA 1
ATOM 723 C C . GLY A 1 89 ? -4.489 -7.080 9.164 1.00 95.94 89 GLY A C 1
ATOM 724 O O . GLY A 1 89 ? -5.028 -6.697 10.202 1.00 95.94 89 GLY A O 1
ATOM 725 N N . LEU A 1 90 ? -4.449 -8.373 8.821 1.00 94.25 90 LEU A N 1
ATOM 726 C CA . LEU A 1 90 ? -4.994 -9.456 9.65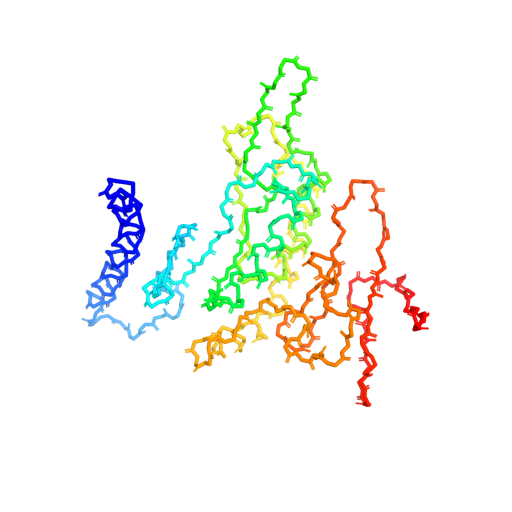7 1.00 94.25 90 LEU A CA 1
ATOM 727 C C . LEU A 1 90 ? -4.297 -9.574 11.019 1.00 94.25 90 LEU A C 1
ATOM 729 O O . LEU A 1 90 ? -4.915 -9.974 12.002 1.00 94.25 90 LEU A O 1
ATOM 733 N N . SER A 1 91 ? -3.025 -9.187 11.088 1.00 94.00 91 SER A N 1
ATOM 734 C CA . SER A 1 91 ? -2.231 -9.153 12.322 1.00 94.00 91 SER A CA 1
ATOM 735 C C . SER A 1 91 ? -2.459 -7.882 13.161 1.00 94.00 91 SER A C 1
ATOM 737 O O . SER A 1 91 ? -1.744 -7.651 14.139 1.00 94.00 91 SER A O 1
ATOM 739 N N . GLY A 1 92 ? -3.439 -7.046 12.796 1.00 93.50 92 GLY A N 1
ATOM 740 C CA . GLY A 1 92 ? -3.820 -5.828 13.516 1.00 93.50 92 GLY A CA 1
ATOM 741 C C . GLY A 1 92 ? -3.078 -4.563 13.077 1.00 93.50 92 GLY A C 1
ATOM 742 O O . GLY A 1 92 ? -3.158 -3.543 13.759 1.00 93.50 92 GLY A O 1
ATOM 743 N N . TYR A 1 93 ? -2.348 -4.601 11.959 1.00 95.69 93 TYR A N 1
ATOM 744 C CA . TYR A 1 93 ? -1.624 -3.446 11.421 1.00 95.69 93 TYR A CA 1
ATOM 745 C C . TYR A 1 93 ? -2.592 -2.721 10.490 1.00 95.69 93 TYR A C 1
ATOM 747 O O . TYR A 1 93 ? -2.479 -2.760 9.270 1.00 95.69 93 TYR A O 1
ATOM 755 N N . SER A 1 94 ? -3.628 -2.140 11.094 1.00 96.25 94 SER A N 1
ATOM 756 C CA . SER A 1 94 ? -4.844 -1.730 10.390 1.00 96.25 94 SER A CA 1
ATOM 757 C C . SER A 1 94 ? -4.637 -0.587 9.391 1.00 96.25 94 SER A C 1
ATOM 759 O O . SER A 1 94 ? -5.433 -0.427 8.459 1.00 96.25 94 SER A O 1
ATOM 761 N N . LEU A 1 95 ? -3.549 0.170 9.566 1.00 97.62 95 LEU A N 1
ATOM 762 C CA . LEU A 1 95 ? -3.113 1.257 8.702 1.00 97.62 95 LEU A CA 1
ATOM 763 C C . LEU A 1 95 ? -1.737 0.933 8.112 1.00 97.62 95 LEU A C 1
ATOM 765 O O . LEU A 1 95 ? -0.721 1.001 8.808 1.00 97.62 95 LEU A O 1
ATOM 769 N N . ASN A 1 96 ? -1.698 0.605 6.823 1.00 97.25 96 ASN A N 1
ATOM 770 C CA . ASN A 1 96 ? -0.480 0.241 6.105 1.00 97.25 96 ASN A CA 1
ATOM 771 C C . ASN A 1 96 ? -0.517 0.675 4.623 1.00 97.25 96 ASN A C 1
ATOM 773 O O . ASN A 1 96 ? -1.566 1.025 4.071 1.00 97.25 96 ASN A O 1
ATOM 777 N N . HIS A 1 97 ? 0.663 0.743 4.002 1.00 98.44 97 HIS A N 1
ATOM 778 C CA . HIS A 1 97 ? 0.865 1.123 2.597 1.00 98.44 97 HIS A CA 1
ATOM 779 C C . HIS A 1 97 ? 2.212 0.596 2.071 1.00 98.44 97 HIS A C 1
ATOM 781 O O . HIS A 1 97 ? 3.014 0.066 2.832 1.00 98.44 97 HIS A O 1
ATOM 787 N N . SER A 1 98 ? 2.511 0.784 0.785 1.00 98.50 98 SER A N 1
ATOM 788 C CA . SER A 1 98 ? 3.814 0.419 0.198 1.00 98.50 98 SER A CA 1
ATOM 789 C C . SER A 1 98 ? 4.461 1.607 -0.513 1.00 98.50 98 SER A C 1
ATOM 791 O O . SER A 1 98 ? 3.798 2.608 -0.791 1.00 98.50 98 SER A O 1
ATOM 793 N N . ASP A 1 99 ? 5.754 1.504 -0.820 1.00 98.75 99 ASP A N 1
ATOM 794 C CA . ASP A 1 99 ? 6.420 2.462 -1.703 1.00 98.75 99 ASP A CA 1
ATOM 795 C C . ASP A 1 99 ? 5.876 2.323 -3.128 1.00 98.75 99 ASP A C 1
ATOM 797 O O . ASP A 1 99 ? 6.038 1.272 -3.751 1.00 98.75 99 ASP A O 1
ATOM 801 N N . ILE A 1 100 ? 5.277 3.381 -3.687 1.00 98.81 100 ILE A N 1
ATOM 802 C CA . ILE A 1 100 ? 4.884 3.375 -5.103 1.00 98.81 100 ILE A CA 1
ATOM 803 C C . ILE A 1 100 ? 6.128 3.163 -5.973 1.00 98.81 100 ILE A C 1
ATOM 805 O O . ILE A 1 100 ? 6.996 4.033 -6.074 1.00 98.81 100 ILE A O 1
ATOM 809 N N . GLY A 1 101 ? 6.176 1.997 -6.617 1.00 98.19 101 GLY A N 1
ATOM 810 C CA . GLY A 1 101 ? 7.250 1.560 -7.501 1.00 98.19 101 GLY A CA 1
ATOM 811 C C . GLY A 1 101 ? 8.318 0.682 -6.837 1.00 98.19 101 GLY A C 1
ATOM 812 O O . GLY A 1 101 ? 9.284 0.327 -7.514 1.00 98.19 101 GLY A O 1
ATOM 813 N N . GLY A 1 102 ? 8.186 0.342 -5.552 1.00 98.50 102 GLY A N 1
ATOM 814 C CA . GLY A 1 102 ? 9.207 -0.379 -4.784 1.00 98.50 102 GLY A CA 1
ATOM 815 C C . GLY A 1 102 ? 10.420 0.494 -4.452 1.00 98.50 102 GLY A C 1
ATOM 816 O O . GLY A 1 102 ? 10.430 1.692 -4.729 1.00 98.50 102 GLY A O 1
ATOM 817 N N . TYR A 1 103 ? 11.470 -0.092 -3.884 1.00 98.62 103 TYR A N 1
ATOM 818 C CA . TYR A 1 103 ? 12.644 0.642 -3.400 1.00 98.62 103 TYR A CA 1
ATOM 819 C C . TYR A 1 103 ? 13.968 0.048 -3.896 1.00 98.62 103 TYR A C 1
ATOM 821 O O . TYR A 1 103 ? 14.796 0.765 -4.471 1.00 98.62 103 TYR A O 1
ATOM 829 N N . CYS A 1 104 ? 14.173 -1.257 -3.693 1.00 97.94 104 CYS A N 1
ATOM 830 C CA . CYS A 1 104 ? 15.455 -1.925 -3.892 1.00 97.94 104 CYS A CA 1
ATOM 831 C C . CYS A 1 104 ? 15.786 -2.096 -5.379 1.00 97.94 104 CYS A C 1
ATOM 833 O O . CYS A 1 104 ? 15.204 -2.920 -6.084 1.00 97.94 104 CYS A O 1
ATOM 835 N N . SER A 1 105 ? 16.774 -1.335 -5.846 1.00 97.38 105 SER A N 1
ATOM 836 C CA . SER A 1 105 ? 17.384 -1.457 -7.171 1.00 97.38 105 SER A CA 1
ATOM 837 C C . SER A 1 105 ? 18.790 -2.030 -7.057 1.00 97.38 105 SER A C 1
ATOM 839 O O . SER A 1 105 ? 19.659 -1.483 -6.366 1.00 97.38 105 SER A O 1
ATOM 841 N N . VAL A 1 106 ? 19.043 -3.124 -7.770 1.00 95.62 106 VAL A N 1
ATOM 842 C CA . VAL A 1 106 ? 20.298 -3.881 -7.695 1.00 95.62 106 VAL A CA 1
ATOM 843 C C . VAL A 1 106 ? 20.830 -4.118 -9.102 1.00 95.62 106 VAL A C 1
ATOM 845 O O . VAL A 1 106 ? 20.098 -4.544 -9.991 1.00 95.62 106 VAL A O 1
ATOM 848 N N . ASN A 1 107 ? 22.125 -3.862 -9.295 1.00 92.50 107 ASN A N 1
ATOM 849 C CA . ASN A 1 107 ? 22.820 -4.200 -10.535 1.00 92.50 107 ASN A CA 1
ATOM 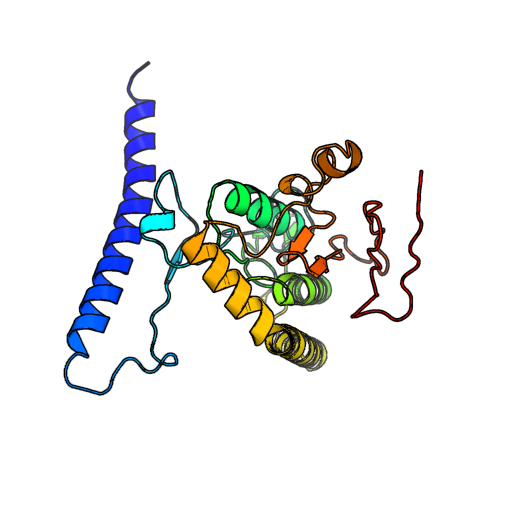850 C C . ASN A 1 107 ? 23.616 -5.474 -10.269 1.00 92.50 107 ASN A C 1
ATOM 852 O O . ASN A 1 107 ? 24.636 -5.420 -9.586 1.00 92.50 107 ASN A O 1
ATOM 856 N N . LEU A 1 108 ? 23.130 -6.603 -10.769 1.00 90.06 108 LEU A N 1
ATOM 857 C CA . LEU A 1 108 ? 23.873 -7.856 -10.808 1.00 90.06 108 LEU A CA 1
ATOM 858 C C . LEU A 1 108 ? 24.653 -7.933 -12.133 1.00 90.06 108 LEU A C 1
ATOM 860 O O . LEU A 1 108 ? 24.293 -7.233 -13.084 1.00 90.06 108 LEU A O 1
ATOM 864 N N . PRO A 1 109 ? 25.692 -8.784 -12.237 1.00 90.31 109 PRO A N 1
ATOM 865 C CA . PRO A 1 109 ? 26.519 -8.875 -13.444 1.00 90.31 109 PRO A CA 1
ATOM 866 C C . PRO A 1 109 ? 25.727 -9.097 -14.743 1.00 90.31 109 PRO A C 1
ATOM 868 O O . PRO A 1 109 ? 26.089 -8.545 -15.777 1.00 90.31 109 PRO A O 1
ATOM 871 N N . PHE A 1 110 ? 24.620 -9.846 -14.677 1.00 90.12 110 PHE A N 1
ATOM 872 C CA . PHE A 1 110 ? 23.808 -10.217 -15.846 1.00 90.12 110 PHE A CA 1
ATOM 873 C C . PHE A 1 110 ? 22.391 -9.630 -15.849 1.00 90.12 110 PHE A C 1
ATOM 875 O O . PHE A 1 110 ? 21.707 -9.683 -16.866 1.00 90.12 110 PHE A O 1
ATOM 882 N N . PHE A 1 111 ? 21.937 -9.059 -14.730 1.00 86.62 111 PHE A N 1
ATOM 883 C CA . PHE A 1 111 ? 20.575 -8.547 -14.584 1.00 86.62 111 PHE A CA 1
ATOM 884 C C . PHE A 1 111 ? 20.578 -7.253 -13.787 1.00 86.62 111 PHE A C 1
ATOM 886 O O . PHE A 1 111 ? 21.220 -7.150 -12.743 1.00 86.62 111 PHE A O 1
ATOM 893 N N . LYS A 1 112 ? 19.819 -6.265 -14.249 1.00 93.12 112 LYS A N 1
ATOM 894 C CA . LYS A 1 112 ? 19.609 -5.020 -13.516 1.00 93.12 112 LYS A CA 1
ATOM 895 C C . LYS A 1 112 ? 18.154 -4.953 -13.093 1.00 93.12 112 LYS A C 1
ATOM 897 O O . LYS A 1 112 ? 17.260 -4.976 -13.935 1.00 93.12 112 LYS A O 1
ATOM 902 N N . TYR A 1 113 ? 17.933 -4.859 -11.791 1.00 95.75 113 TYR A N 1
ATOM 903 C CA . TYR A 1 113 ? 16.637 -4.513 -11.237 1.00 95.75 113 TYR A CA 1
ATOM 904 C C . TYR A 1 113 ? 16.531 -2.995 -11.237 1.00 95.75 113 TYR A C 1
ATOM 906 O O . TYR A 1 113 ? 17.106 -2.317 -10.385 1.00 95.75 113 TYR A O 1
ATOM 914 N N . GLN A 1 114 ? 15.839 -2.492 -12.255 1.00 97.12 114 GLN A N 1
ATOM 915 C CA . GLN A 1 114 ? 15.507 -1.089 -12.448 1.00 97.12 114 GLN A CA 1
ATOM 916 C C . GLN A 1 114 ? 13.997 -0.982 -12.643 1.00 97.12 114 GLN A C 1
ATOM 918 O O . GLN A 1 114 ? 13.393 -1.756 -13.389 1.00 97.12 114 GLN A O 1
ATOM 923 N N . ARG A 1 115 ? 13.389 -0.015 -11.968 1.00 98.50 115 ARG A N 1
ATOM 924 C CA . ARG A 1 115 ? 11.970 0.295 -12.034 1.00 98.50 115 ARG A CA 1
ATOM 925 C C . ARG A 1 115 ? 11.637 0.786 -13.433 1.00 98.50 115 ARG A C 1
ATOM 927 O O . ARG A 1 115 ? 12.037 1.884 -13.829 1.00 98.50 115 ARG A O 1
ATOM 934 N N . SER A 1 116 ? 10.886 -0.027 -14.166 1.00 98.50 116 SER A N 1
ATOM 935 C CA . SER A 1 116 ? 10.295 0.395 -15.429 1.00 98.50 116 SER A CA 1
ATOM 936 C C . SER A 1 116 ? 9.162 1.389 -15.185 1.00 98.50 116 SER A C 1
ATOM 938 O O . SER A 1 116 ? 8.538 1.393 -14.123 1.00 98.50 116 SER A O 1
ATOM 940 N N . GLU A 1 117 ? 8.865 2.200 -16.199 1.00 98.69 117 GLU A N 1
ATOM 941 C CA . GLU A 1 117 ? 7.688 3.069 -16.196 1.00 98.69 117 GLU A CA 1
ATOM 942 C C . GLU A 1 117 ? 6.412 2.261 -15.932 1.00 98.69 117 GLU A C 1
ATOM 944 O O . GLU A 1 117 ? 5.678 2.565 -15.003 1.00 98.69 117 GLU A O 1
ATOM 949 N N . GLU A 1 118 ? 6.203 1.160 -16.659 1.00 98.75 118 GLU A N 1
ATOM 950 C CA . GLU A 1 118 ? 5.039 0.285 -16.473 1.00 98.75 118 GLU A CA 1
ATOM 951 C C . GLU A 1 118 ? 4.864 -0.182 -15.018 1.00 98.75 118 GLU A C 1
ATOM 953 O O . GLU A 1 118 ? 3.762 -0.107 -14.477 1.00 98.75 118 GLU A O 1
ATOM 958 N N . LEU A 1 119 ? 5.946 -0.633 -14.370 1.00 98.81 119 LEU A N 1
ATOM 959 C CA . LEU A 1 119 ? 5.888 -1.087 -12.982 1.00 98.81 119 LEU A CA 1
ATOM 960 C C . LEU A 1 119 ? 5.490 0.063 -12.054 1.00 98.81 119 LEU A C 1
ATOM 962 O O . LEU A 1 119 ? 4.659 -0.126 -11.170 1.00 98.81 119 LEU A O 1
ATOM 966 N N . LEU A 1 120 ? 6.054 1.255 -12.271 1.00 98.88 120 LEU A N 1
ATOM 967 C CA . LEU A 1 120 ? 5.703 2.452 -11.514 1.00 98.88 120 LEU A CA 1
ATOM 968 C C . LEU A 1 120 ? 4.211 2.794 -11.667 1.00 98.88 120 LEU A C 1
ATOM 970 O O . LEU A 1 120 ? 3.544 3.035 -10.662 1.00 98.88 120 LEU A O 1
ATOM 974 N N . LEU A 1 121 ? 3.683 2.774 -12.896 1.00 98.75 121 LEU A N 1
ATOM 975 C CA . LEU A 1 121 ? 2.274 3.072 -13.174 1.00 98.75 121 LEU A CA 1
ATOM 976 C C . LEU A 1 121 ? 1.336 2.057 -12.499 1.00 98.75 121 LEU A C 1
ATOM 978 O O . LEU A 1 121 ? 0.416 2.451 -11.785 1.00 98.75 121 LEU A O 1
ATOM 982 N N . ARG A 1 122 ? 1.612 0.748 -12.617 1.00 98.69 122 ARG A N 1
ATOM 983 C CA . ARG A 1 122 ? 0.809 -0.290 -11.936 1.00 98.69 122 ARG A CA 1
ATOM 984 C C . ARG A 1 122 ? 0.851 -0.166 -10.413 1.00 98.69 122 ARG A C 1
ATOM 986 O O . ARG A 1 122 ? -0.138 -0.433 -9.734 1.00 98.69 122 ARG A O 1
ATOM 993 N N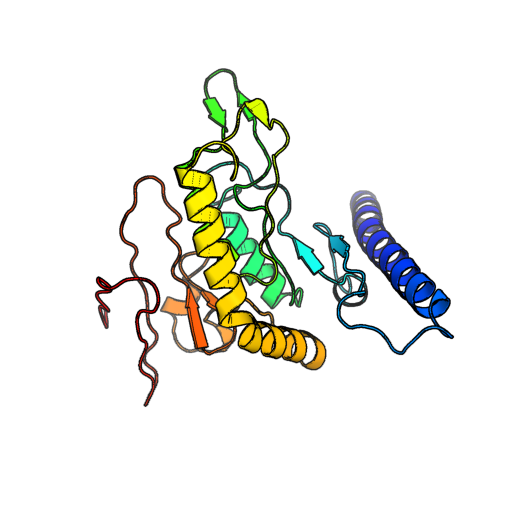 . TRP A 1 123 ? 1.968 0.290 -9.856 1.00 98.75 123 TRP A N 1
ATOM 994 C CA . TRP A 1 123 ? 2.076 0.519 -8.416 1.00 98.75 123 TRP A CA 1
ATOM 995 C C . TRP A 1 123 ? 1.305 1.771 -7.955 1.00 98.75 123 TRP A C 1
ATOM 997 O O . TRP A 1 123 ? 0.770 1.779 -6.841 1.00 98.75 123 TRP A O 1
ATOM 1007 N N . MET A 1 124 ? 1.197 2.805 -8.805 1.00 98.69 124 MET A N 1
ATOM 1008 C CA . MET A 1 124 ? 0.311 3.960 -8.579 1.00 98.69 124 MET A CA 1
ATOM 1009 C C . MET A 1 124 ? -1.160 3.535 -8.595 1.00 98.69 124 MET A C 1
ATOM 1011 O O . MET A 1 124 ? -1.912 3.914 -7.701 1.00 98.69 124 MET A O 1
ATOM 1015 N N . GLU A 1 125 ? -1.556 2.716 -9.573 1.00 98.19 125 GLU A N 1
ATOM 1016 C CA . GLU A 1 125 ? -2.897 2.123 -9.648 1.00 98.19 125 GLU A CA 1
ATOM 1017 C C . GLU A 1 125 ? -3.253 1.386 -8.352 1.00 98.19 125 GLU A C 1
ATOM 1019 O O . GLU A 1 125 ? -4.302 1.641 -7.761 1.00 98.19 125 GLU A O 1
ATOM 1024 N N . LEU A 1 126 ? -2.342 0.533 -7.872 1.00 98.31 126 LEU A N 1
ATOM 1025 C CA . LEU A 1 126 ? -2.498 -0.225 -6.633 1.00 98.31 126 LEU A CA 1
ATOM 1026 C C . LEU A 1 126 ? -2.646 0.682 -5.398 1.00 98.31 126 LEU A C 1
ATOM 1028 O O . LEU A 1 126 ? -3.605 0.547 -4.639 1.00 98.31 126 LEU A O 1
ATOM 1032 N N . ASN A 1 127 ? -1.714 1.614 -5.172 1.00 98.31 127 ASN A N 1
ATOM 1033 C CA . ASN A 1 127 ? -1.693 2.402 -3.928 1.00 98.31 127 ASN A CA 1
ATOM 1034 C C . ASN A 1 127 ? -2.700 3.553 -3.915 1.00 98.31 127 ASN A C 1
ATOM 1036 O O . ASN A 1 127 ? -2.947 4.132 -2.860 1.00 98.31 127 ASN A O 1
ATOM 1040 N N . ALA A 1 128 ? -3.350 3.865 -5.038 1.00 98.31 128 ALA A N 1
ATOM 1041 C CA . ALA A 1 128 ? -4.511 4.750 -5.013 1.00 98.31 128 ALA A CA 1
ATOM 1042 C C . ALA A 1 128 ? -5.652 4.196 -4.138 1.00 98.31 128 ALA A C 1
ATOM 1044 O O . ALA A 1 128 ? -6.524 4.960 -3.722 1.00 98.31 128 ALA A O 1
ATOM 1045 N N . PHE A 1 129 ? -5.617 2.891 -3.846 1.00 98.06 129 PHE A N 1
ATOM 1046 C CA . PHE A 1 129 ? -6.546 2.158 -2.994 1.00 98.06 129 PHE A CA 1
ATOM 1047 C C . PHE A 1 129 ? -5.905 1.652 -1.686 1.00 98.06 129 PHE A C 1
ATOM 1049 O O . PHE A 1 129 ? -6.398 0.699 -1.094 1.00 98.06 129 PHE A O 1
ATOM 1056 N N . SER A 1 130 ? -4.825 2.283 -1.211 1.00 96.25 130 SER A N 1
ATOM 1057 C CA . SER A 1 130 ? -4.257 2.036 0.125 1.00 96.25 130 SER A CA 1
ATOM 1058 C C . SER A 1 130 ? -4.548 3.200 1.085 1.00 96.25 130 SER A C 1
ATOM 1060 O O . SER A 1 130 ? -5.200 4.185 0.726 1.00 96.25 130 SER A O 1
ATOM 1062 N N . VAL A 1 131 ? -4.089 3.098 2.339 1.00 96.94 131 VAL A N 1
ATOM 1063 C CA . VAL A 1 131 ? -4.300 4.156 3.346 1.00 96.94 131 VAL A CA 1
ATOM 1064 C C . VAL A 1 131 ? -3.537 5.433 3.004 1.00 96.94 131 VAL A C 1
ATOM 1066 O O . VAL A 1 131 ? -4.037 6.522 3.276 1.00 96.94 131 VAL A O 1
ATOM 1069 N N . VAL A 1 132 ? -2.350 5.308 2.402 1.00 97.88 132 VAL A N 1
ATOM 1070 C CA . VAL A 1 132 ? -1.461 6.428 2.072 1.00 97.88 132 VAL A CA 1
ATOM 1071 C C . VAL A 1 132 ? -0.882 6.258 0.670 1.00 97.88 132 VAL A C 1
ATOM 1073 O O . VAL A 1 132 ? -0.246 5.254 0.357 1.00 97.88 132 VAL A O 1
ATOM 1076 N N . PHE A 1 133 ? -1.043 7.292 -0.157 1.00 98.50 133 PHE A N 1
ATOM 1077 C CA . PHE A 1 133 ? -0.513 7.357 -1.519 1.00 98.50 133 PHE A CA 1
ATOM 1078 C C . PHE A 1 133 ? 0.858 8.055 -1.537 1.00 98.50 133 PHE A C 1
ATOM 1080 O O . PHE A 1 133 ? 0.929 9.279 -1.649 1.00 98.50 133 PHE A O 1
ATOM 1087 N N . ARG A 1 134 ? 1.948 7.288 -1.383 1.00 98.56 134 ARG A N 1
ATOM 1088 C CA . ARG A 1 134 ? 3.319 7.817 -1.237 1.00 98.56 134 ARG A CA 1
ATOM 1089 C C . ARG A 1 134 ? 4.314 7.175 -2.208 1.00 98.56 134 ARG A C 1
ATOM 1091 O O . ARG A 1 134 ? 4.369 5.958 -2.352 1.00 98.56 134 ARG A O 1
ATOM 1098 N N . THR A 1 135 ? 5.146 8.002 -2.839 1.00 98.56 135 THR A N 1
ATOM 1099 C CA . THR A 1 135 ? 6.258 7.573 -3.705 1.00 98.56 135 THR A CA 1
ATOM 1100 C C . THR A 1 135 ? 7.574 7.444 -2.946 1.00 98.56 135 THR A C 1
ATOM 1102 O O . THR A 1 135 ? 7.730 7.981 -1.849 1.00 98.56 135 THR A O 1
ATOM 1105 N N . HIS A 1 136 ? 8.555 6.792 -3.568 1.00 98.62 136 HIS A N 1
ATOM 1106 C CA . HIS A 1 136 ? 9.944 6.808 -3.122 1.00 98.62 136 HIS A CA 1
ATOM 1107 C C . HIS A 1 136 ? 10.878 6.755 -4.334 1.00 98.62 136 HIS A C 1
ATOM 1109 O O . HIS A 1 136 ? 10.654 5.978 -5.261 1.00 98.62 136 HIS A O 1
ATOM 1115 N N . GLU A 1 137 ? 11.963 7.530 -4.328 1.00 98.69 137 GLU A N 1
ATOM 1116 C CA . GLU A 1 137 ? 12.935 7.497 -5.432 1.00 98.69 137 GLU A CA 1
ATOM 1117 C C . GLU A 1 137 ? 13.709 6.170 -5.550 1.00 98.69 137 GLU A C 1
ATOM 1119 O O . GLU A 1 137 ? 14.268 5.870 -6.607 1.00 98.69 137 GLU A O 1
ATOM 1124 N N . GLY A 1 138 ? 13.697 5.351 -4.491 1.00 98.25 138 GLY A N 1
ATOM 1125 C CA . GLY A 1 138 ? 14.526 4.160 -4.344 1.00 98.25 138 GLY A CA 1
ATOM 1126 C C . GLY A 1 138 ? 15.973 4.477 -3.958 1.00 98.25 138 GLY A C 1
ATOM 1127 O O . GLY A 1 138 ? 16.376 5.630 -3.823 1.00 98.25 138 GLY A O 1
ATOM 1128 N N . ASN A 1 139 ?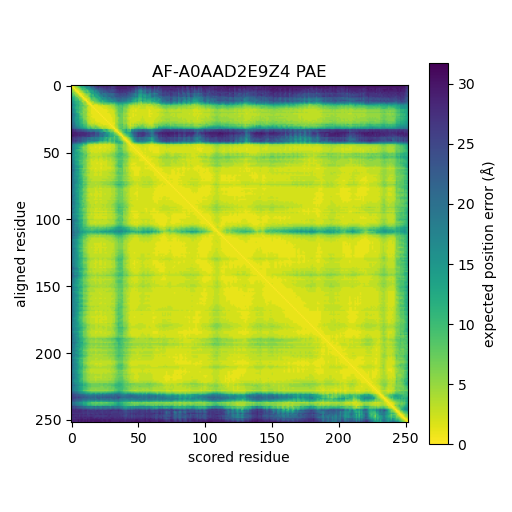 16.781 3.431 -3.811 1.00 98.06 139 ASN A N 1
ATOM 1129 C CA . ASN A 1 139 ? 18.205 3.539 -3.466 1.00 98.06 139 ASN A CA 1
ATOM 1130 C C . ASN A 1 139 ? 19.110 3.965 -4.644 1.00 98.06 139 ASN A C 1
ATOM 1132 O O . ASN A 1 139 ? 20.296 4.223 -4.442 1.00 98.06 139 ASN A O 1
ATOM 1136 N N . LYS A 1 140 ? 18.588 4.004 -5.880 1.00 97.62 140 LYS A N 1
ATOM 1137 C CA . LYS A 1 140 ? 19.309 4.450 -7.090 1.00 97.62 140 LYS A CA 1
ATOM 1138 C C . LYS A 1 140 ? 18.433 5.353 -7.976 1.00 97.62 140 LYS A C 1
ATOM 1140 O O . LYS A 1 140 ? 18.047 4.920 -9.065 1.00 97.62 140 LYS A O 1
ATOM 1145 N N . PRO A 1 141 ? 18.108 6.587 -7.553 1.00 97.56 141 PRO A N 1
ATOM 1146 C CA . PRO A 1 141 ? 17.100 7.428 -8.213 1.00 97.56 141 PRO A CA 1
ATOM 1147 C C . PRO A 1 141 ? 17.295 7.604 -9.723 1.00 97.56 141 PRO A C 1
ATOM 1149 O O . PRO A 1 141 ? 16.354 7.429 -10.492 1.00 97.56 141 PRO A O 1
ATOM 1152 N N . THR A 1 142 ? 18.534 7.852 -10.160 1.00 96.75 142 THR A N 1
ATOM 1153 C CA . THR A 1 142 ? 18.892 8.131 -11.565 1.00 96.75 142 THR A CA 1
ATOM 1154 C C . THR A 1 142 ? 18.731 6.939 -12.508 1.00 96.75 142 THR A C 1
ATOM 1156 O O . THR A 1 142 ? 18.690 7.113 -13.720 1.00 96.75 142 THR A O 1
ATOM 1159 N N . SER A 1 143 ? 18.664 5.719 -11.970 1.00 95.81 143 SER A N 1
ATOM 1160 C CA . SER A 1 143 ? 18.517 4.479 -12.743 1.00 95.81 143 SER A CA 1
ATOM 1161 C C . SER A 1 143 ? 17.068 3.999 -12.850 1.00 95.81 143 SER A C 1
ATOM 1163 O O . SER A 1 143 ? 16.827 2.951 -13.444 1.00 95.81 143 SER A O 1
ATOM 1165 N N . ASN A 1 144 ? 16.123 4.710 -12.235 1.00 98.38 144 ASN A N 1
ATOM 1166 C CA . ASN A 1 144 ? 14.742 4.277 -12.069 1.00 98.38 144 ASN A CA 1
ATOM 1167 C C . ASN A 1 144 ? 13.771 5.298 -12.653 1.00 98.38 144 ASN A C 1
ATOM 1169 O O . ASN A 1 144 ? 13.987 6.503 -12.544 1.00 98.38 144 ASN A O 1
ATOM 1173 N N . SER A 1 145 ? 12.660 4.811 -13.206 1.00 98.44 145 SER A N 1
ATOM 1174 C CA . SER A 1 145 ? 11.537 5.683 -13.538 1.00 98.44 145 SER A CA 1
ATOM 1175 C C . SER A 1 145 ? 10.950 6.302 -12.263 1.00 98.44 145 SER A C 1
ATOM 1177 O O . SER A 1 145 ? 10.771 5.631 -11.241 1.00 98.44 145 SER A O 1
ATOM 1179 N N . GLN A 1 146 ? 10.648 7.593 -12.329 1.00 98.75 146 GLN A N 1
ATOM 1180 C CA . GLN A 1 146 ? 10.037 8.390 -11.274 1.00 98.75 146 GLN A CA 1
ATOM 1181 C C . GLN A 1 146 ? 8.722 8.977 -11.781 1.00 98.75 146 GLN A C 1
ATOM 1183 O O . GLN A 1 146 ? 8.496 9.136 -12.986 1.00 98.75 146 GLN A O 1
ATOM 1188 N N . PHE A 1 147 ? 7.846 9.360 -10.852 1.00 98.44 147 PHE A N 1
ATOM 1189 C CA . PHE A 1 147 ? 6.558 9.956 -11.218 1.00 98.44 147 PHE A CA 1
ATOM 1190 C C . PHE A 1 147 ? 6.714 11.289 -11.966 1.00 98.44 147 PHE A C 1
ATOM 1192 O O . PHE A 1 147 ? 5.787 11.722 -12.631 1.00 98.44 147 PHE A O 1
ATOM 1199 N N . TYR A 1 148 ? 7.887 11.918 -11.873 1.00 98.12 148 TYR A N 1
ATOM 1200 C CA . TYR A 1 148 ? 8.251 13.151 -12.565 1.00 98.12 148 TYR A CA 1
ATOM 1201 C C . TYR A 1 148 ? 9.218 12.927 -13.746 1.00 98.12 148 TYR A C 1
ATOM 1203 O O . TYR A 1 148 ? 9.724 13.896 -14.304 1.00 98.12 148 TYR A O 1
ATOM 1211 N N . SER A 1 149 ? 9.515 11.678 -14.137 1.00 98.25 149 SER A N 1
ATOM 1212 C CA . SER A 1 149 ? 10.463 11.396 -15.230 1.00 98.25 149 SER A CA 1
ATOM 1213 C C . SER A 1 149 ? 10.007 11.925 -16.589 1.00 98.25 149 SER A C 1
ATOM 1215 O O . SER A 1 149 ? 10.848 12.289 -17.406 1.00 98.25 149 SER A O 1
ATOM 1217 N N . ASN A 1 150 ? 8.700 11.932 -16.861 1.00 98.56 150 ASN A N 1
ATOM 1218 C CA . ASN A 1 150 ? 8.133 12.458 -18.097 1.00 98.56 150 ASN A CA 1
ATOM 1219 C C . ASN A 1 150 ? 6.658 12.858 -17.901 1.00 98.56 150 ASN A C 1
ATOM 1221 O O . ASN A 1 150 ? 6.064 12.646 -16.842 1.00 98.56 150 ASN A O 1
ATOM 1225 N N . ASN A 1 151 ? 6.046 13.439 -18.936 1.00 98.56 151 ASN A N 1
ATOM 1226 C CA . ASN A 1 151 ? 4.652 13.885 -18.868 1.00 98.56 151 ASN A CA 1
ATOM 1227 C C . ASN A 1 151 ? 3.650 12.724 -18.698 1.00 98.56 151 ASN A C 1
ATOM 1229 O O . ASN A 1 151 ? 2.590 12.914 -18.101 1.00 98.56 151 ASN A O 1
ATOM 1233 N N . GLY A 1 152 ? 3.978 11.530 -19.203 1.00 98.50 152 GLY A N 1
ATOM 1234 C CA . GLY A 1 152 ? 3.164 10.323 -19.063 1.00 98.50 152 GLY A CA 1
ATOM 1235 C C . GLY A 1 152 ? 3.092 9.856 -17.611 1.00 98.50 152 GLY A C 1
ATOM 1236 O O . GLY A 1 152 ? 1.991 9.728 -17.068 1.00 98.50 152 GLY A O 1
ATOM 1237 N N . THR A 1 153 ? 4.244 9.698 -16.950 1.00 98.62 153 THR A N 1
ATOM 1238 C CA . THR A 1 153 ? 4.300 9.320 -15.530 1.00 98.62 153 THR A CA 1
ATOM 1239 C C . THR A 1 153 ? 3.653 10.367 -14.630 1.00 98.62 153 THR A C 1
ATOM 1241 O O . THR A 1 153 ? 2.879 10.005 -13.739 1.00 98.62 153 THR A O 1
ATOM 1244 N N . LEU A 1 154 ? 3.863 11.656 -14.915 1.00 98.75 154 LEU A N 1
ATOM 1245 C CA . LEU A 1 154 ? 3.284 12.748 -14.131 1.00 98.75 154 LEU A CA 1
ATOM 1246 C C . LEU A 1 154 ? 1.760 12.818 -14.274 1.00 98.75 154 LEU A C 1
ATOM 1248 O O . LEU A 1 154 ? 1.040 12.938 -13.280 1.00 98.75 154 LEU A O 1
ATOM 1252 N N . SER A 1 155 ? 1.248 12.695 -15.501 1.00 98.62 155 SER A N 1
ATOM 1253 C CA . SER A 1 155 ? -0.195 12.698 -15.766 1.00 98.62 155 SER A CA 1
ATOM 1254 C C . SER A 1 155 ? -0.886 11.486 -15.142 1.00 98.62 155 SER A C 1
ATOM 1256 O O . SER A 1 155 ? -1.983 11.607 -14.590 1.00 98.62 155 SER A O 1
ATOM 1258 N N . HIS A 1 156 ? -0.238 10.320 -15.187 1.00 98.44 156 HIS A N 1
ATOM 1259 C CA . HIS A 1 156 ? -0.751 9.107 -14.563 1.00 98.44 156 HIS A CA 1
ATOM 1260 C C . HIS A 1 156 ? -0.775 9.232 -13.032 1.00 98.44 156 HIS A C 1
ATOM 1262 O O . HIS A 1 156 ? -1.810 8.968 -12.417 1.00 98.44 156 HIS A O 1
ATOM 1268 N N . PHE A 1 157 ? 0.297 9.746 -12.419 1.00 98.75 157 PHE A N 1
ATOM 1269 C CA . PHE A 1 157 ? 0.323 10.057 -10.989 1.00 98.75 157 PHE A CA 1
ATOM 1270 C C . PHE A 1 157 ? -0.800 11.026 -10.601 1.00 98.75 157 PHE A C 1
ATOM 1272 O O . PHE A 1 157 ? -1.556 10.752 -9.671 1.00 98.75 157 PHE A O 1
ATOM 1279 N N . ALA A 1 158 ? -0.980 12.119 -11.348 1.00 98.62 158 ALA A N 1
ATOM 1280 C CA . ALA A 1 158 ? -2.039 13.093 -11.091 1.00 98.62 158 ALA A CA 1
ATOM 1281 C C . ALA A 1 158 ? -3.446 12.475 -11.196 1.00 98.62 158 ALA A C 1
ATOM 1283 O O . ALA A 1 158 ? -4.329 12.801 -10.397 1.00 98.62 158 ALA A O 1
ATOM 1284 N N . ARG A 1 159 ? -3.674 11.563 -12.152 1.00 98.19 159 ARG A N 1
ATOM 1285 C CA . ARG A 1 159 ? -4.938 10.820 -12.278 1.00 98.19 159 ARG A CA 1
ATOM 1286 C C . ARG A 1 159 ? -5.204 9.961 -11.041 1.00 98.19 159 ARG A C 1
ATOM 1288 O O . ARG A 1 159 ? -6.300 10.031 -10.487 1.00 98.19 159 ARG A O 1
ATOM 1295 N N . PHE A 1 160 ? -4.225 9.184 -10.590 1.00 98.31 160 PHE A N 1
ATOM 1296 C CA . PHE A 1 160 ? -4.405 8.291 -9.442 1.00 98.31 160 PHE A CA 1
ATOM 1297 C C . PHE A 1 160 ? -4.402 9.022 -8.097 1.00 98.31 160 PHE A C 1
ATOM 1299 O O . PHE A 1 160 ? -5.156 8.638 -7.209 1.00 98.31 160 PHE A O 1
ATOM 1306 N N . ALA A 1 161 ? -3.718 10.162 -7.984 1.00 98.62 161 ALA A N 1
ATOM 1307 C CA . ALA A 1 161 ? -3.870 11.079 -6.856 1.00 98.62 161 ALA A CA 1
ATOM 1308 C C . ALA A 1 161 ? -5.304 11.637 -6.763 1.00 98.62 161 ALA A C 1
ATOM 1310 O O . ALA A 1 161 ? -5.869 11.728 -5.671 1.00 98.62 161 ALA A O 1
ATOM 1311 N N . LYS A 1 162 ? -5.938 11.968 -7.901 1.00 98.44 162 LYS A N 1
ATOM 1312 C CA . LYS A 1 162 ? -7.357 12.368 -7.939 1.00 98.44 162 LYS A CA 1
ATOM 1313 C C . LYS A 1 162 ? -8.281 11.224 -7.526 1.00 98.44 162 LYS A C 1
ATOM 1315 O O . LYS A 1 162 ? -9.218 11.474 -6.775 1.00 98.44 162 LYS A O 1
ATOM 1320 N N . ILE A 1 163 ? -8.010 9.991 -7.960 1.00 97.81 163 ILE A N 1
ATOM 1321 C CA . ILE A 1 163 ? -8.765 8.803 -7.525 1.00 97.81 163 ILE A CA 1
ATOM 1322 C C . ILE A 1 163 ? -8.611 8.606 -6.014 1.00 97.81 163 ILE A C 1
ATOM 1324 O O . ILE A 1 163 ? -9.617 8.553 -5.314 1.00 97.81 163 ILE A O 1
ATOM 1328 N N . TYR A 1 164 ? -7.383 8.610 -5.491 1.00 98.38 164 TYR A N 1
ATOM 1329 C CA . TYR A 1 164 ? -7.107 8.546 -4.054 1.00 98.38 164 TYR A CA 1
ATOM 1330 C C . TYR A 1 164 ? -7.841 9.648 -3.270 1.00 98.38 164 TYR A C 1
ATOM 1332 O O . TYR A 1 164 ? -8.392 9.409 -2.191 1.00 98.38 164 TYR A O 1
ATOM 1340 N N . LYS A 1 165 ? -7.920 10.868 -3.816 1.00 97.94 165 LYS A N 1
ATOM 1341 C CA . LYS A 1 165 ? -8.708 11.963 -3.232 1.00 97.94 165 LYS A CA 1
ATOM 1342 C C . LYS A 1 165 ? -10.220 11.707 -3.301 1.00 97.94 165 LYS A C 1
ATOM 1344 O O . LYS A 1 165 ? -10.918 12.053 -2.351 1.00 97.94 165 LYS A O 1
ATOM 1349 N N . ALA A 1 166 ? -10.728 11.105 -4.375 1.00 97.19 166 ALA A N 1
ATOM 1350 C CA . ALA A 1 166 ? -12.162 10.934 -4.623 1.00 97.19 166 ALA A CA 1
ATOM 1351 C C . ALA A 1 166 ? -12.867 10.087 -3.553 1.00 97.19 166 ALA A C 1
ATOM 1353 O O . ALA A 1 166 ? -13.987 10.408 -3.166 1.00 97.19 166 ALA A O 1
ATOM 1354 N N . TRP A 1 167 ? -12.205 9.059 -3.014 1.00 96.75 167 TRP A N 1
ATOM 1355 C CA . TRP A 1 167 ? -12.767 8.225 -1.944 1.00 96.75 167 TRP A CA 1
ATOM 1356 C C . TRP A 1 167 ? -12.328 8.658 -0.530 1.00 96.75 167 TRP A C 1
ATOM 1358 O O . TRP A 1 167 ? -12.469 7.886 0.417 1.00 96.75 167 TRP A O 1
ATOM 1368 N N . LYS A 1 168 ? -11.835 9.901 -0.347 1.00 97.12 168 LYS A N 1
ATOM 1369 C CA . LYS A 1 168 ? -11.392 10.444 0.961 1.00 97.12 168 LYS A CA 1
ATOM 1370 C C . LYS A 1 168 ? -12.429 10.236 2.067 1.00 97.12 168 LYS A C 1
ATOM 1372 O O . LYS A 1 168 ? -12.056 9.839 3.166 1.00 97.12 168 LYS A O 1
ATOM 1377 N N . PHE A 1 169 ? -13.709 10.487 1.788 1.00 96.62 169 PHE A N 1
ATOM 1378 C CA . PHE A 1 169 ? -14.778 10.340 2.782 1.00 96.62 169 PHE A CA 1
ATOM 1379 C C . PHE A 1 169 ? -14.894 8.903 3.292 1.00 96.62 169 PHE A C 1
ATOM 1381 O O . PHE A 1 169 ? -14.930 8.683 4.500 1.00 96.62 169 PHE A O 1
ATOM 1388 N N . TYR A 1 170 ? -14.863 7.930 2.380 1.00 98.31 170 TYR A N 1
ATOM 1389 C CA . TYR A 1 170 ? -14.883 6.520 2.745 1.00 98.31 170 TYR A CA 1
ATOM 1390 C C . TYR A 1 170 ? -13.602 6.110 3.480 1.00 98.31 170 TYR A C 1
ATOM 1392 O O . TYR A 1 170 ? -13.663 5.446 4.510 1.00 98.31 170 TYR A O 1
ATOM 1400 N N . ARG A 1 171 ? -12.434 6.596 3.039 1.00 98.06 171 ARG A N 1
ATOM 1401 C CA . ARG A 1 171 ? -11.161 6.349 3.734 1.00 98.06 171 ARG A CA 1
ATOM 1402 C C . ARG A 1 171 ? -11.186 6.818 5.185 1.00 98.06 171 ARG A C 1
ATOM 1404 O O . ARG A 1 171 ? -10.736 6.083 6.052 1.00 98.06 171 ARG A O 1
ATOM 1411 N N . ILE A 1 172 ? -11.716 8.012 5.457 1.00 97.06 172 ILE A N 1
ATOM 1412 C CA . ILE A 1 172 ? -11.821 8.551 6.822 1.00 97.06 172 ILE A CA 1
ATOM 1413 C C . ILE A 1 172 ? -12.701 7.651 7.698 1.00 97.06 172 ILE A C 1
ATOM 1415 O O . ILE A 1 172 ? -12.341 7.380 8.841 1.00 97.06 172 ILE A O 1
ATOM 1419 N N . GLN A 1 173 ? -13.814 7.141 7.161 1.00 98.25 173 GLN A N 1
ATOM 1420 C CA . GLN A 1 173 ? -14.665 6.185 7.877 1.00 98.25 173 GLN A CA 1
ATOM 1421 C C . GLN A 1 173 ? -13.912 4.891 8.200 1.00 98.25 173 GLN A C 1
ATOM 1423 O O . GLN A 1 173 ? -13.982 4.416 9.330 1.00 98.25 173 GLN A O 1
ATOM 1428 N N . LEU A 1 174 ? -13.144 4.355 7.247 1.00 98.44 174 LEU A N 1
ATOM 1429 C CA . LEU A 1 174 ? -12.352 3.142 7.462 1.00 98.44 174 LEU A CA 1
ATOM 1430 C C . LEU A 1 174 ? -11.199 3.352 8.448 1.00 98.44 174 LEU A C 1
ATOM 1432 O O . LEU A 1 174 ? -10.932 2.467 9.248 1.00 98.44 174 LEU A O 1
ATOM 1436 N N . VAL A 1 175 ? -10.539 4.514 8.437 1.00 97.50 175 VAL A N 1
ATOM 1437 C CA . VAL A 1 175 ? -9.504 4.863 9.427 1.00 97.50 175 VAL A CA 1
ATOM 1438 C C . VAL A 1 175 ? -10.113 4.991 10.826 1.00 97.50 175 VAL A C 1
ATOM 1440 O O . VAL A 1 175 ? -9.534 4.506 11.797 1.00 97.50 175 VAL A O 1
ATOM 1443 N N . LYS A 1 176 ? -11.309 5.582 10.940 1.00 97.06 176 LYS A N 1
ATOM 1444 C CA . LYS A 1 176 ? -12.051 5.621 12.205 1.00 97.06 176 LYS A CA 1
ATOM 1445 C C . LYS A 1 176 ? -12.409 4.208 12.676 1.00 97.06 176 LYS A C 1
ATOM 1447 O O . LYS A 1 176 ? -12.110 3.858 13.814 1.00 97.06 176 LYS A O 1
ATOM 1452 N N . GLU A 1 177 ? -12.952 3.371 11.796 1.00 97.69 177 GLU A N 1
ATOM 1453 C CA . GLU A 1 177 ? -13.267 1.975 12.114 1.00 97.69 177 GLU A CA 1
ATOM 1454 C C . GLU A 1 177 ? -12.017 1.176 12.518 1.00 97.69 177 GLU A C 1
ATOM 1456 O O . GLU A 1 177 ? -12.061 0.398 13.471 1.00 97.69 177 GLU A O 1
ATOM 1461 N N . ALA A 1 178 ? -10.888 1.403 11.847 1.00 96.81 178 ALA A N 1
ATOM 1462 C CA . ALA A 1 178 ? -9.602 0.821 12.204 1.00 96.81 178 ALA A CA 1
ATOM 1463 C C . ALA A 1 178 ? -9.168 1.213 13.624 1.00 96.81 178 ALA A C 1
ATOM 1465 O O . ALA A 1 178 ? -8.655 0.365 14.352 1.00 96.81 178 ALA A O 1
ATOM 1466 N N . SER A 1 179 ? -9.401 2.463 14.037 1.00 94.44 179 SER A N 1
ATOM 1467 C CA . SER A 1 179 ? -9.070 2.937 15.389 1.00 94.44 179 SER A CA 1
ATOM 1468 C C . SER A 1 179 ? -9.993 2.377 16.479 1.00 94.44 179 SER A C 1
ATOM 1470 O O . SER A 1 179 ? -9.538 2.111 17.587 1.00 94.44 179 SER A O 1
ATOM 1472 N N . GLU A 1 180 ? -11.273 2.162 16.165 1.00 95.81 180 GLU A N 1
ATOM 1473 C CA . GLU A 1 180 ? -12.287 1.712 17.129 1.00 95.81 180 GLU A CA 1
ATOM 1474 C C . GLU A 1 180 ? -12.348 0.183 17.251 1.00 95.81 180 GLU A C 1
ATOM 1476 O O . GLU A 1 180 ? -12.583 -0.345 18.336 1.00 95.81 180 GLU A O 1
ATOM 1481 N N . LYS A 1 181 ? -12.153 -0.535 16.137 1.00 95.81 181 LYS A N 1
ATOM 1482 C CA . LYS A 1 181 ? -12.373 -1.988 16.037 1.00 95.81 181 LYS A CA 1
ATOM 1483 C C . LYS A 1 181 ? -11.134 -2.779 15.616 1.00 95.81 181 LYS A C 1
ATOM 1485 O O . LYS A 1 181 ? -11.179 -4.004 15.607 1.00 95.81 181 LYS A O 1
ATOM 1490 N N . GLY A 1 182 ? -10.054 -2.112 15.206 1.00 93.94 182 GLY A N 1
ATOM 1491 C CA . GLY A 1 182 ? -8.848 -2.773 14.696 1.00 93.94 182 GLY A CA 1
ATOM 1492 C C . GLY A 1 182 ? -8.984 -3.366 13.288 1.00 93.94 182 GLY A C 1
ATOM 1493 O O . GLY A 1 182 ? -8.064 -4.040 12.832 1.00 93.94 182 GLY A O 1
ATOM 1494 N N . LEU A 1 183 ? -10.098 -3.131 12.582 1.00 96.19 183 LEU A N 1
ATOM 1495 C CA . LEU A 1 183 ? -10.300 -3.665 11.232 1.00 96.19 183 LEU A CA 1
ATOM 1496 C C . LEU A 1 183 ? -9.384 -2.950 10.226 1.00 96.19 183 LEU A C 1
ATOM 1498 O O . LEU A 1 183 ? -9.427 -1.722 10.150 1.00 96.19 183 LEU A O 1
ATOM 1502 N N . PRO A 1 184 ? -8.584 -3.672 9.420 1.00 97.38 184 PRO A N 1
ATOM 1503 C CA . PRO A 1 184 ? -7.688 -3.032 8.469 1.00 97.38 184 PRO A CA 1
ATOM 1504 C C . PRO A 1 184 ? -8.459 -2.336 7.346 1.00 97.38 184 PRO A C 1
ATOM 1506 O O . PRO A 1 184 ? -9.568 -2.740 6.986 1.00 97.38 184 PRO A O 1
ATOM 1509 N N . VAL A 1 185 ? -7.873 -1.282 6.775 1.00 98.19 185 VAL A N 1
ATOM 1510 C CA . VAL A 1 185 ? -8.475 -0.580 5.628 1.00 98.19 185 VAL A CA 1
ATOM 1511 C C . VAL A 1 185 ? -8.475 -1.477 4.391 1.00 98.19 185 VAL A C 1
ATOM 1513 O O . VAL A 1 185 ? -9.502 -1.593 3.727 1.00 98.19 185 VAL A O 1
ATOM 1516 N N . CYS A 1 186 ? -7.352 -2.143 4.113 1.00 98.06 186 CYS A N 1
ATOM 1517 C CA . CYS A 1 186 ? -7.246 -3.154 3.063 1.00 98.06 186 CYS A CA 1
ATOM 1518 C C . CYS A 1 186 ? -7.455 -4.540 3.681 1.00 98.06 186 CYS A C 1
ATOM 1520 O O . CYS A 1 186 ? -6.767 -4.910 4.630 1.00 98.06 186 CYS A O 1
ATOM 1522 N N . ARG A 1 187 ? -8.425 -5.297 3.172 1.00 97.25 187 ARG A N 1
ATOM 1523 C CA . ARG A 1 187 ? -8.911 -6.536 3.782 1.00 97.25 187 ARG A CA 1
ATOM 1524 C C . ARG A 1 187 ? -8.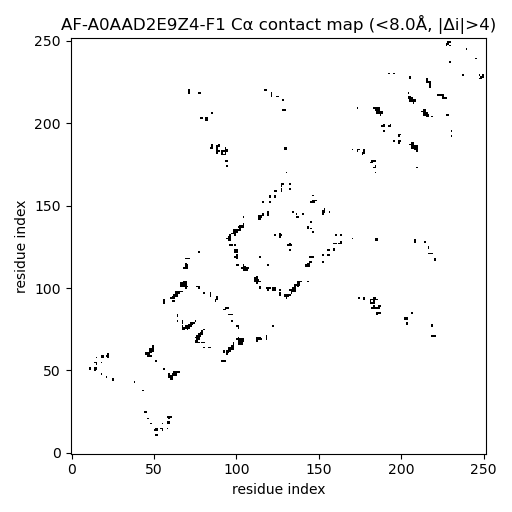794 -7.687 2.806 1.00 97.25 187 ARG A C 1
ATOM 1526 O O . ARG A 1 187 ? -9.198 -7.584 1.647 1.00 97.25 187 ARG A O 1
ATOM 1533 N N . HIS A 1 188 ? -8.303 -8.812 3.309 1.00 96.88 188 HIS A N 1
ATOM 1534 C CA . HIS A 1 188 ? -8.512 -10.078 2.627 1.00 96.88 188 HIS A CA 1
ATOM 1535 C C . HIS A 1 188 ? -10.022 -10.366 2.542 1.00 96.88 188 HIS A C 1
ATOM 1537 O O . HIS A 1 188 ? -10.789 -9.881 3.372 1.00 96.88 188 HIS A O 1
ATOM 1543 N N . LEU A 1 189 ? -10.462 -11.145 1.553 1.00 95.00 189 LEU A N 1
ATOM 1544 C CA . LEU A 1 189 ? -11.883 -11.474 1.383 1.00 95.00 189 LEU A CA 1
ATOM 1545 C C . LEU A 1 189 ? -12.380 -12.481 2.440 1.00 95.00 189 LEU A C 1
ATOM 1547 O O . LEU A 1 189 ? -13.535 -12.405 2.856 1.00 95.00 189 LEU A O 1
ATOM 1551 N N . PHE A 1 190 ? -11.503 -13.379 2.904 1.00 92.25 190 PHE A N 1
ATOM 1552 C CA . PHE A 1 190 ? -11.864 -14.489 3.804 1.00 92.25 190 PHE A CA 1
ATOM 1553 C C . PHE A 1 190 ? -12.666 -14.090 5.058 1.00 92.25 190 PHE A C 1
ATOM 1555 O O . PHE A 1 190 ? -13.609 -14.806 5.369 1.00 92.25 190 PHE A O 1
ATOM 1562 N N . PRO A 1 191 ? -12.385 -12.982 5.785 1.00 90.38 191 PRO A N 1
ATOM 1563 C CA . PRO A 1 191 ? -13.127 -12.672 7.009 1.00 90.38 191 PRO A CA 1
ATOM 1564 C C . PRO A 1 191 ? -14.616 -12.412 6.760 1.00 90.38 191 PRO A C 1
ATOM 1566 O O . PRO A 1 191 ? -15.413 -12.489 7.688 1.00 90.38 191 PRO A O 1
ATOM 1569 N N . ARG A 1 192 ? -14.985 -12.066 5.519 1.00 89.69 192 ARG A N 1
ATOM 1570 C CA . ARG A 1 192 ? -16.374 -11.863 5.096 1.00 89.69 192 ARG A CA 1
ATOM 1571 C C . ARG A 1 192 ? -16.965 -13.089 4.397 1.00 89.69 192 ARG A C 1
ATOM 1573 O O . ARG A 1 192 ? -18.171 -13.289 4.474 1.00 89.69 192 ARG A O 1
ATOM 1580 N N . TYR A 1 193 ? -16.134 -13.868 3.710 1.00 91.44 193 TYR A N 1
ATOM 1581 C CA . TYR A 1 193 ? -16.536 -15.004 2.879 1.00 91.44 193 TYR A CA 1
ATOM 1582 C C . TYR A 1 193 ? -15.796 -16.271 3.328 1.00 91.44 193 TYR A C 1
ATOM 1584 O O . TYR A 1 193 ? -15.032 -16.848 2.562 1.00 91.44 193 TYR A O 1
ATOM 1592 N N . SER A 1 194 ? -15.964 -16.658 4.597 1.00 91.56 194 SER A N 1
ATOM 1593 C CA . SER A 1 194 ? -15.223 -17.770 5.220 1.00 91.56 194 SER A CA 1
ATOM 1594 C C . SER A 1 194 ? -15.621 -19.150 4.705 1.00 91.56 194 SER A C 1
ATOM 1596 O O . SER A 1 194 ? -14.838 -20.087 4.797 1.00 91.56 194 SER A O 1
ATOM 1598 N N . GLU A 1 195 ? -16.837 -19.276 4.175 1.00 92.44 195 GLU A N 1
ATOM 1599 C CA . GLU A 1 195 ? -17.357 -20.535 3.629 1.00 92.44 195 GLU A CA 1
ATOM 1600 C C . GLU A 1 195 ? -16.945 -20.753 2.164 1.00 92.44 195 GLU A C 1
ATOM 1602 O O . GLU A 1 195 ? -17.223 -21.796 1.581 1.00 92.44 195 GLU A O 1
ATOM 1607 N N . ASP A 1 196 ? -16.295 -19.763 1.548 1.00 92.75 196 ASP A N 1
ATOM 1608 C CA . ASP A 1 196 ? -15.857 -19.813 0.160 1.00 92.75 196 ASP A CA 1
ATOM 1609 C C . ASP A 1 196 ? -14.406 -20.311 0.081 1.00 92.75 196 ASP A C 1
ATOM 1611 O O . ASP A 1 196 ? -13.443 -19.566 0.289 1.00 92.75 196 ASP A O 1
ATOM 1615 N N . GLU A 1 197 ? -14.234 -21.594 -0.242 1.00 93.31 197 GLU A N 1
ATOM 1616 C CA . GLU A 1 197 ? -12.909 -22.215 -0.337 1.00 93.31 197 GLU A CA 1
ATOM 1617 C C . GLU A 1 197 ? -12.013 -21.550 -1.391 1.00 93.31 197 GLU A C 1
ATOM 1619 O O . GLU A 1 197 ? -10.794 -21.484 -1.211 1.00 93.31 197 GLU A O 1
ATOM 1624 N N . TYR A 1 198 ? -12.585 -21.005 -2.472 1.00 93.62 198 TYR A N 1
ATOM 1625 C CA . TYR A 1 198 ? -11.796 -20.320 -3.492 1.00 93.62 198 TYR A CA 1
ATOM 1626 C C . TYR A 1 198 ? -11.203 -19.023 -2.940 1.00 93.62 198 TYR A C 1
ATOM 1628 O O . TYR A 1 198 ? -10.033 -18.723 -3.203 1.00 93.62 198 TYR A O 1
ATOM 1636 N N . VAL A 1 199 ? -11.948 -18.294 -2.103 1.00 94.56 199 VAL A N 1
ATOM 1637 C CA . VAL A 1 199 ? -11.435 -17.105 -1.405 1.00 94.56 199 VAL A CA 1
ATOM 1638 C C . VAL A 1 199 ? -10.197 -17.431 -0.573 1.00 94.56 199 VAL A C 1
ATOM 1640 O O . VAL A 1 199 ? -9.292 -16.600 -0.501 1.00 94.56 199 VAL A O 1
ATOM 1643 N N . H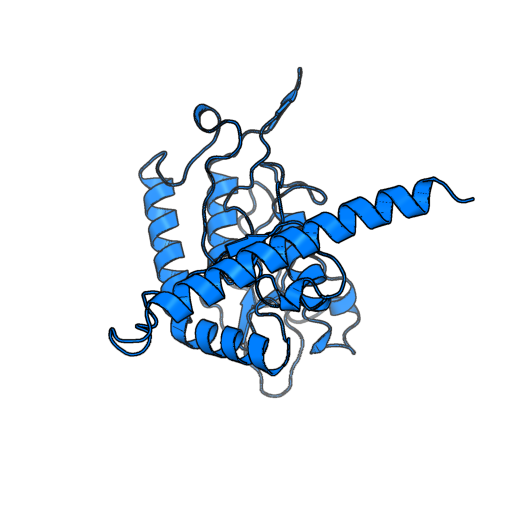IS A 1 200 ? -10.099 -18.628 0.007 1.00 93.69 200 HIS A N 1
ATOM 1644 C CA . HIS A 1 200 ? -8.936 -19.035 0.805 1.00 93.69 200 HIS A CA 1
ATOM 1645 C C . HIS A 1 200 ? -7.672 -19.262 -0.035 1.00 93.69 200 HIS A C 1
ATOM 1647 O O . HIS A 1 200 ? -6.563 -19.208 0.496 1.00 93.69 200 HIS A O 1
ATOM 1653 N N . THR A 1 201 ? -7.819 -19.491 -1.343 1.00 95.19 201 THR A N 1
ATOM 1654 C CA . THR A 1 201 ? -6.686 -19.649 -2.272 1.00 95.19 201 THR A CA 1
ATOM 1655 C C . THR A 1 201 ? -6.100 -18.314 -2.734 1.00 95.19 201 THR A C 1
ATOM 1657 O O . THR A 1 201 ? -4.981 -18.267 -3.255 1.00 95.19 201 THR A O 1
ATOM 1660 N N . LEU A 1 202 ? -6.844 -17.218 -2.554 1.00 95.81 202 LEU A N 1
ATOM 1661 C CA . LEU A 1 202 ? -6.403 -15.886 -2.938 1.00 95.81 202 LEU A CA 1
ATOM 1662 C C . LEU A 1 202 ? -5.286 -15.411 -2.007 1.00 95.81 202 LEU A C 1
ATOM 1664 O O . LEU A 1 202 ? -5.268 -15.678 -0.811 1.00 95.81 202 LEU A O 1
ATOM 1668 N N . THR A 1 203 ? -4.322 -14.703 -2.586 1.00 95.94 203 THR A N 1
ATOM 1669 C CA . THR A 1 203 ? -3.168 -14.160 -1.860 1.00 95.94 203 THR A CA 1
ATOM 1670 C C . THR A 1 203 ? -3.003 -12.684 -2.173 1.00 95.94 203 THR A C 1
ATOM 1672 O O . THR A 1 203 ? -3.242 -11.841 -1.321 1.00 95.94 203 THR A O 1
ATOM 1675 N N . TYR A 1 204 ? -2.635 -12.357 -3.409 1.00 96.94 204 TYR A N 1
ATOM 1676 C CA . TYR A 1 204 ? -2.408 -10.985 -3.874 1.00 96.94 204 TYR A CA 1
ATOM 1677 C C . TYR A 1 204 ? -3.312 -10.582 -5.043 1.00 96.94 204 TYR A C 1
ATOM 1679 O O . TYR A 1 204 ? -3.259 -9.441 -5.493 1.00 96.94 204 TYR A O 1
ATOM 1687 N N . GLN A 1 205 ? -4.109 -11.511 -5.580 1.00 97.06 205 GLN A N 1
ATOM 1688 C CA . GLN A 1 205 ? -4.862 -11.307 -6.821 1.00 97.06 205 GLN A CA 1
ATOM 1689 C C . GLN A 1 205 ? -5.962 -10.253 -6.669 1.00 97.06 205 GLN A C 1
ATOM 1691 O O . GLN A 1 205 ? -6.271 -9.558 -7.632 1.00 97.06 205 GLN A O 1
ATOM 1696 N N . GLN A 1 206 ? -6.552 -10.138 -5.477 1.00 96.31 206 GLN A N 1
ATOM 1697 C CA . GLN A 1 206 ? -7.590 -9.160 -5.177 1.00 96.31 206 GLN A CA 1
ATOM 1698 C C . GLN A 1 206 ? -7.742 -8.942 -3.674 1.00 96.31 206 GLN A C 1
ATOM 1700 O O . GLN A 1 206 ? -7.419 -9.815 -2.870 1.00 96.31 206 GLN A O 1
ATOM 1705 N N . PHE A 1 207 ? -8.275 -7.784 -3.304 1.00 97.56 207 PHE A N 1
ATOM 1706 C CA . PHE A 1 207 ? -8.588 -7.442 -1.922 1.00 97.56 207 PHE A CA 1
ATOM 1707 C C . PHE A 1 207 ? -9.726 -6.429 -1.849 1.00 97.56 207 PHE A C 1
ATOM 1709 O O . PHE A 1 207 ? -10.066 -5.780 -2.838 1.00 97.56 207 PHE A O 1
ATOM 1716 N N . LEU A 1 208 ? -10.315 -6.284 -0.666 1.00 97.00 208 LEU A N 1
ATOM 1717 C CA . LEU A 1 208 ? -11.318 -5.263 -0.399 1.00 97.00 208 LEU A CA 1
ATOM 1718 C C . LEU A 1 208 ? -10.665 -4.025 0.213 1.00 97.00 208 LEU A C 1
ATOM 1720 O O . LEU A 1 208 ? -9.811 -4.140 1.088 1.00 97.00 208 LEU A O 1
ATOM 1724 N N . VAL A 1 209 ? -11.115 -2.838 -0.177 1.00 97.81 209 VAL A N 1
ATOM 1725 C CA . VAL A 1 209 ? -10.960 -1.634 0.644 1.00 97.81 209 VAL A CA 1
ATOM 1726 C C . VAL A 1 209 ? -12.252 -1.465 1.422 1.00 97.81 209 VAL A C 1
ATOM 1728 O O . VAL A 1 209 ? -13.304 -1.173 0.850 1.00 97.81 209 VAL A O 1
ATOM 1731 N N . GLY A 1 210 ? -12.174 -1.718 2.726 1.00 96.25 210 GLY A N 1
ATOM 1732 C CA . GLY A 1 210 ? -13.340 -1.807 3.589 1.00 96.25 210 GLY A CA 1
ATOM 1733 C C . GLY A 1 210 ? -14.292 -2.929 3.165 1.00 96.25 210 GLY A C 1
ATOM 1734 O O . GLY A 1 210 ? -13.933 -4.103 3.142 1.00 96.25 210 GLY A O 1
ATOM 1735 N N . THR A 1 211 ? -15.528 -2.559 2.868 1.00 93.06 211 THR A N 1
ATOM 1736 C CA . THR A 1 211 ? -16.637 -3.423 2.449 1.00 93.06 211 THR A CA 1
ATOM 1737 C C . THR A 1 211 ? -17.152 -3.116 1.047 1.00 93.06 211 THR A C 1
ATOM 1739 O O . THR A 1 211 ? -17.816 -3.973 0.474 1.00 93.06 211 THR A O 1
ATOM 1742 N N . GLU A 1 212 ? -16.851 -1.931 0.503 1.00 92.50 212 GLU A N 1
ATOM 1743 C CA . GLU A 1 212 ? -17.550 -1.380 -0.669 1.00 92.50 212 GLU A CA 1
ATOM 1744 C C . GLU A 1 212 ? -16.728 -1.411 -1.965 1.00 92.50 212 GLU A C 1
ATOM 1746 O O . GLU A 1 212 ? -17.276 -1.242 -3.051 1.00 92.50 212 GLU A O 1
ATOM 1751 N N . ILE A 1 213 ? -15.405 -1.586 -1.887 1.00 94.88 213 ILE A N 1
ATOM 1752 C CA . ILE A 1 213 ? -14.524 -1.521 -3.061 1.00 94.88 213 ILE A CA 1
ATOM 1753 C C . ILE A 1 213 ? -13.742 -2.824 -3.173 1.00 94.88 213 ILE A C 1
ATOM 1755 O O . ILE A 1 213 ? -12.949 -3.146 -2.294 1.00 94.88 213 ILE A O 1
ATOM 1759 N N . LEU A 1 214 ? -13.920 -3.538 -4.285 1.00 95.19 214 LEU A N 1
ATOM 1760 C CA . LEU A 1 214 ? -13.081 -4.667 -4.674 1.00 95.19 214 LEU A CA 1
ATOM 1761 C C . LEU A 1 214 ? -11.972 -4.176 -5.610 1.00 95.19 214 LEU A C 1
ATOM 1763 O O . LEU A 1 214 ? -12.248 -3.619 -6.675 1.00 95.19 214 LEU A O 1
ATOM 1767 N N . VAL A 1 215 ? -10.721 -4.390 -5.216 1.00 96.25 215 VAL A N 1
ATOM 1768 C CA . VAL A 1 215 ? -9.531 -4.033 -5.992 1.00 96.25 215 VAL A CA 1
ATOM 1769 C C . VAL A 1 215 ? -8.944 -5.300 -6.595 1.00 96.25 215 VAL A C 1
ATOM 1771 O O . VAL A 1 215 ? -8.624 -6.243 -5.875 1.00 96.25 215 VAL A O 1
ATOM 1774 N N . VAL A 1 216 ? -8.779 -5.305 -7.918 1.00 96.06 216 VAL A N 1
ATOM 1775 C CA . VAL A 1 216 ? -8.192 -6.414 -8.685 1.00 96.06 216 VAL A CA 1
ATOM 1776 C C . VAL A 1 216 ? -7.010 -5.851 -9.482 1.00 96.06 216 VAL A C 1
ATOM 1778 O O . VAL A 1 216 ? -7.193 -5.388 -10.610 1.00 96.06 216 VAL A O 1
ATOM 1781 N N . PRO A 1 217 ? -5.815 -5.752 -8.872 1.00 96.00 217 PRO A N 1
ATOM 1782 C CA . PRO A 1 217 ? -4.681 -5.060 -9.475 1.00 96.00 217 PRO A CA 1
ATOM 1783 C C . PRO A 1 217 ? -4.019 -5.876 -10.595 1.00 96.00 217 PRO A C 1
ATOM 1785 O O . PRO A 1 217 ? -3.945 -7.104 -10.545 1.00 96.00 217 PRO A O 1
ATOM 1788 N N . VAL A 1 218 ? -3.449 -5.182 -11.584 1.00 96.38 218 VAL A N 1
ATOM 1789 C CA . VAL A 1 218 ? -2.558 -5.797 -12.577 1.00 96.38 218 VAL A CA 1
ATOM 1790 C C . VAL A 1 218 ? -1.157 -5.917 -11.981 1.00 96.38 218 VAL A C 1
ATOM 1792 O O . VAL A 1 218 ? -0.460 -4.921 -11.805 1.00 96.38 218 VAL A O 1
ATOM 1795 N N . LEU A 1 219 ? -0.742 -7.147 -11.677 1.00 97.69 219 LEU A N 1
ATOM 1796 C CA . LEU A 1 219 ? 0.508 -7.434 -10.959 1.00 97.69 219 LEU A CA 1
ATOM 1797 C C . LEU A 1 219 ? 1.538 -8.200 -11.799 1.00 97.69 219 LEU A C 1
ATOM 1799 O O . LEU A 1 219 ? 2.525 -8.701 -11.263 1.00 97.69 219 LEU A O 1
ATOM 1803 N N . ASP A 1 220 ? 1.320 -8.291 -13.109 1.00 98.00 220 ASP A N 1
ATOM 1804 C CA . ASP A 1 220 ? 2.193 -8.984 -14.053 1.00 98.00 220 ASP A CA 1
ATOM 1805 C C . ASP A 1 220 ? 2.551 -8.071 -15.227 1.00 98.00 220 ASP A C 1
ATOM 1807 O O . ASP A 1 220 ? 1.696 -7.377 -15.782 1.00 98.00 220 ASP A O 1
ATOM 1811 N N . LYS A 1 221 ? 3.826 -8.114 -15.627 1.00 97.88 221 LYS A N 1
ATOM 1812 C CA . LYS A 1 221 ? 4.367 -7.301 -16.719 1.00 97.88 221 LYS A CA 1
ATOM 1813 C C . LYS A 1 221 ? 3.657 -7.599 -18.044 1.00 97.88 221 LYS A C 1
ATOM 1815 O O . LYS A 1 221 ? 3.480 -8.760 -18.414 1.00 97.88 221 LYS A O 1
ATOM 1820 N N . GLY A 1 222 ? 3.320 -6.551 -18.784 1.00 97.44 222 GLY A N 1
ATOM 1821 C CA . GLY A 1 222 ? 2.714 -6.600 -20.111 1.00 97.44 222 GLY A CA 1
ATOM 1822 C C . GLY A 1 222 ? 1.260 -7.065 -20.120 1.00 97.44 222 GLY A C 1
ATOM 1823 O O . GLY A 1 222 ? 0.746 -7.419 -21.180 1.00 97.44 222 GLY A O 1
ATOM 1824 N N . LYS A 1 223 ? 0.592 -7.135 -18.963 1.00 94.56 223 LYS A N 1
ATOM 1825 C CA . LYS A 1 223 ? -0.819 -7.529 -18.893 1.00 94.56 223 LYS A CA 1
ATOM 1826 C C . LYS A 1 223 ? -1.732 -6.314 -18.993 1.00 94.56 223 LYS A C 1
ATOM 1828 O O . LYS A 1 223 ? -1.515 -5.290 -18.349 1.00 94.56 223 LYS A O 1
ATOM 1833 N N . GLU A 1 224 ? -2.790 -6.469 -19.781 1.00 87.56 224 GLU A N 1
ATOM 1834 C CA . GLU A 1 224 ? -3.855 -5.471 -19.947 1.00 87.56 224 GLU A CA 1
ATOM 1835 C C . GLU A 1 224 ? -5.161 -5.889 -19.266 1.00 87.56 224 GLU A C 1
ATOM 1837 O O . GLU A 1 224 ? -6.015 -5.049 -19.004 1.00 87.56 224 GLU A O 1
ATOM 1842 N N . MET A 1 225 ? -5.310 -7.180 -18.960 1.00 87.38 225 MET A N 1
ATOM 1843 C CA . MET A 1 225 ? -6.509 -7.761 -18.364 1.00 87.38 225 MET A CA 1
ATOM 1844 C C . MET A 1 225 ? -6.140 -8.647 -17.179 1.00 87.38 225 MET A C 1
ATOM 1846 O O . MET A 1 225 ? -5.121 -9.343 -17.197 1.00 87.38 225 MET A O 1
ATOM 1850 N N . VAL A 1 226 ? -7.016 -8.657 -16.181 1.00 89.88 226 VAL A N 1
ATOM 1851 C CA . VAL A 1 226 ? -6.973 -9.538 -15.012 1.00 89.88 226 VAL A CA 1
ATOM 1852 C C . VAL A 1 226 ? -8.335 -10.187 -14.825 1.00 89.88 226 VAL A C 1
ATOM 1854 O O . VAL A 1 226 ? -9.351 -9.660 -15.276 1.00 89.88 226 VAL A O 1
ATOM 1857 N N . ARG A 1 227 ? -8.356 -11.352 -14.179 1.00 89.56 227 ARG A N 1
ATOM 1858 C CA . ARG A 1 227 ? -9.603 -12.027 -13.817 1.00 89.56 227 ARG A CA 1
ATOM 1859 C C . ARG A 1 227 ? -9.986 -11.613 -12.406 1.00 89.56 227 ARG A C 1
ATOM 1861 O O . ARG A 1 227 ? -9.182 -11.761 -11.492 1.00 89.56 227 ARG A O 1
ATOM 1868 N N . ALA A 1 228 ? -11.200 -11.102 -12.261 1.00 89.00 228 ALA A N 1
ATOM 1869 C CA . ALA A 1 228 ? -11.799 -10.812 -10.970 1.00 89.00 228 ALA A CA 1
ATOM 1870 C C . ALA A 1 228 ? -12.645 -12.005 -10.531 1.00 89.00 228 ALA A C 1
ATOM 1872 O O . ALA A 1 228 ? -13.448 -12.506 -11.317 1.00 89.00 228 ALA A O 1
ATOM 1873 N N . TYR A 1 229 ? -12.495 -12.422 -9.280 1.00 91.00 229 TYR A N 1
ATOM 1874 C CA . TYR A 1 229 ? -13.451 -13.297 -8.622 1.00 91.00 229 TYR A CA 1
ATOM 1875 C C . TYR A 1 229 ? -14.411 -12.452 -7.790 1.00 91.00 229 TYR A C 1
ATOM 1877 O O . TYR A 1 229 ? -13.984 -11.621 -6.989 1.00 91.00 229 TYR A O 1
ATOM 1885 N N . VAL A 1 230 ? -15.710 -12.641 -7.980 1.00 87.50 230 VAL A N 1
ATOM 1886 C CA . VAL A 1 230 ? -16.738 -11.912 -7.240 1.00 87.50 230 VAL A CA 1
ATOM 1887 C C . VAL A 1 230 ? -17.566 -12.938 -6.475 1.00 87.50 230 VAL A C 1
ATOM 1889 O O . VAL A 1 230 ? -18.291 -13.689 -7.125 1.00 87.50 230 VAL A O 1
ATOM 1892 N N . PRO A 1 231 ? -17.456 -12.991 -5.135 1.00 80.62 231 PRO A N 1
ATOM 1893 C CA . PRO A 1 231 ? -18.257 -13.905 -4.329 1.00 80.62 231 PRO A CA 1
ATOM 1894 C C . PRO A 1 231 ? -19.753 -13.673 -4.567 1.00 80.62 231 PRO A C 1
ATOM 1896 O O . PRO A 1 231 ? -20.192 -12.523 -4.676 1.00 80.62 231 PRO A O 1
ATOM 1899 N N . GLU A 1 232 ? -20.534 -14.752 -4.643 1.00 75.38 232 GLU A N 1
ATOM 1900 C CA . GLU A 1 232 ? -21.994 -14.664 -4.706 1.00 75.38 232 GLU A CA 1
ATOM 1901 C C . GLU A 1 232 ? -22.520 -14.147 -3.358 1.00 75.38 232 GLU A C 1
ATOM 1903 O O . GLU A 1 232 ? -22.252 -14.722 -2.305 1.00 75.38 232 GLU A O 1
ATOM 1908 N N . VAL A 1 233 ? -23.255 -13.034 -3.379 1.00 70.94 233 VAL A N 1
ATOM 1909 C CA . VAL A 1 233 ? -23.896 -12.467 -2.187 1.00 70.94 233 VAL A CA 1
ATOM 1910 C C . VAL A 1 233 ? -25.324 -12.100 -2.550 1.00 70.94 233 VAL A C 1
ATOM 1912 O O . VAL A 1 233 ? -25.547 -11.377 -3.526 1.00 70.94 233 VAL A O 1
ATOM 1915 N N . GLU A 1 234 ? -26.293 -12.575 -1.767 1.00 69.62 234 GLU A N 1
ATOM 1916 C CA . GLU A 1 234 ? -27.694 -12.201 -1.955 1.00 69.62 234 GLU A CA 1
ATOM 1917 C C . GLU A 1 234 ? -27.847 -10.674 -1.917 1.00 69.62 234 GLU A C 1
ATOM 1919 O O . GLU A 1 234 ? -27.335 -9.997 -1.024 1.00 69.62 234 GLU A O 1
ATOM 1924 N N . ASN A 1 235 ? -28.554 -10.127 -2.909 1.00 68.25 235 ASN A N 1
ATOM 1925 C CA . ASN A 1 235 ? -28.850 -8.696 -3.039 1.00 68.25 235 ASN A CA 1
ATOM 1926 C C . ASN A 1 235 ? -27.625 -7.765 -3.145 1.00 68.25 235 ASN A C 1
ATOM 1928 O O . ASN A 1 235 ? -27.742 -6.569 -2.873 1.00 68.25 235 ASN A O 1
ATOM 1932 N N . CYS A 1 236 ? -26.464 -8.267 -3.577 1.00 71.38 236 CYS A N 1
ATOM 1933 C CA . CYS A 1 236 ? -25.294 -7.434 -3.854 1.00 71.38 236 CYS A CA 1
ATOM 1934 C C . CYS A 1 236 ? -24.987 -7.386 -5.356 1.00 71.38 236 CYS A C 1
ATOM 1936 O O . CYS A 1 236 ? -24.946 -8.415 -6.028 1.00 71.38 236 CYS A O 1
ATOM 1938 N N . SER A 1 237 ? -24.730 -6.189 -5.888 1.00 81.00 237 SER A N 1
ATOM 1939 C CA . SER A 1 237 ? -24.291 -6.000 -7.274 1.00 81.00 237 SER A CA 1
ATOM 1940 C C . SER A 1 237 ? -22.991 -5.207 -7.312 1.00 81.00 237 SER A C 1
ATOM 1942 O O . SER A 1 237 ? -22.938 -4.080 -6.815 1.00 81.00 237 SER A O 1
ATOM 1944 N N . TRP A 1 238 ? -21.963 -5.759 -7.950 1.00 84.31 238 TRP A N 1
ATOM 1945 C CA . TRP A 1 238 ? -20.698 -5.064 -8.169 1.00 84.31 238 TRP A CA 1
ATOM 1946 C C . TRP A 1 238 ? -20.728 -4.282 -9.480 1.00 84.31 238 TRP A C 1
ATOM 1948 O O . TRP A 1 238 ? -21.201 -4.771 -10.505 1.00 84.31 238 TRP A O 1
ATOM 1958 N N . LYS A 1 239 ? -20.189 -3.060 -9.459 1.00 85.31 239 LYS A N 1
ATOM 1959 C CA . LYS A 1 239 ? -20.069 -2.203 -10.641 1.00 85.31 239 LYS A CA 1
ATOM 1960 C C . LYS A 1 239 ? -18.611 -1.843 -10.878 1.00 85.31 239 LYS A C 1
ATOM 1962 O O . LYS A 1 239 ? -17.905 -1.435 -9.961 1.00 85.31 239 LYS A O 1
ATOM 1967 N N . ALA A 1 240 ? -18.174 -1.952 -12.126 1.00 83.44 240 ALA A N 1
ATOM 1968 C CA . ALA A 1 240 ? -16.851 -1.504 -12.524 1.00 83.44 240 ALA A CA 1
ATOM 1969 C C . ALA A 1 240 ? -16.741 0.027 -12.420 1.00 83.44 240 ALA A C 1
ATOM 1971 O O . ALA A 1 240 ? -17.511 0.760 -13.045 1.00 83.44 240 ALA A O 1
ATOM 1972 N N . CYS A 1 241 ? -15.782 0.507 -11.624 1.00 77.75 241 CYS A N 1
ATOM 1973 C CA . CYS A 1 241 ? -15.603 1.937 -11.349 1.00 77.75 241 CYS A CA 1
ATOM 1974 C C . CYS A 1 241 ? -14.512 2.605 -12.202 1.00 77.75 241 CYS A C 1
ATOM 1976 O O . CYS A 1 241 ? -14.569 3.814 -12.416 1.00 77.75 241 CYS A O 1
ATOM 1978 N N . LEU A 1 242 ? -13.514 1.849 -12.678 1.00 75.62 242 LEU A N 1
ATOM 1979 C CA . LEU A 1 242 ? -12.340 2.394 -13.382 1.00 75.62 242 LEU A CA 1
ATOM 1980 C C . LEU A 1 242 ? -12.161 1.894 -14.820 1.00 75.62 242 LEU A C 1
ATOM 1982 O O . LEU A 1 242 ? -11.357 2.472 -15.552 1.00 75.62 242 LEU A O 1
ATOM 1986 N N . ASP A 1 243 ? -12.921 0.882 -15.235 1.00 62.59 243 ASP A N 1
ATOM 1987 C CA . ASP A 1 243 ? -12.869 0.330 -16.586 1.00 62.59 243 ASP A CA 1
ATOM 1988 C C . ASP A 1 243 ? -14.286 0.152 -17.154 1.00 62.59 243 ASP A C 1
ATOM 1990 O O . ASP A 1 243 ? -15.214 -0.226 -16.440 1.00 62.59 243 ASP A O 1
ATOM 1994 N N . ARG A 1 244 ? -14.462 0.454 -18.445 1.00 45.97 244 ARG A N 1
ATOM 1995 C CA . ARG A 1 244 ? -15.716 0.223 -19.186 1.00 45.97 244 ARG A CA 1
ATOM 1996 C C . ARG A 1 244 ? -15.762 -1.174 -19.824 1.00 45.97 244 ARG A C 1
ATOM 1998 O O . ARG A 1 244 ? -16.772 -1.506 -20.435 1.00 45.97 244 ARG A O 1
ATOM 2005 N N . LYS A 1 245 ? -14.688 -1.970 -19.716 1.00 51.69 245 LYS A N 1
ATOM 2006 C CA . LYS A 1 245 ? -14.540 -3.304 -20.332 1.00 51.69 245 LYS A CA 1
ATOM 2007 C C . LYS A 1 245 ? -14.447 -4.453 -19.317 1.00 51.69 245 LYS A C 1
ATOM 2009 O O . LYS A 1 245 ? -13.790 -5.458 -19.571 1.00 51.69 245 LYS A O 1
ATOM 2014 N N . THR A 1 246 ? -15.092 -4.336 -18.160 1.00 55.16 246 THR A N 1
ATOM 2015 C CA . THR A 1 246 ? -15.134 -5.440 -17.191 1.00 55.16 246 THR A CA 1
ATOM 2016 C C . THR A 1 246 ? -16.102 -6.527 -17.656 1.00 55.16 246 THR A C 1
ATOM 2018 O O . THR A 1 246 ? -17.299 -6.282 -17.783 1.00 55.16 246 THR A O 1
ATOM 2021 N N . ILE A 1 247 ? -15.585 -7.737 -17.876 1.00 52.41 247 ILE A N 1
ATOM 2022 C CA . ILE A 1 247 ? -16.389 -8.951 -18.036 1.00 52.41 247 ILE A CA 1
ATOM 2023 C C . ILE A 1 247 ? -16.405 -9.641 -16.671 1.00 52.41 247 ILE A C 1
ATOM 2025 O O . ILE A 1 247 ? -15.391 -10.188 -16.241 1.00 52.41 247 ILE A O 1
ATOM 2029 N N . PHE A 1 248 ? -17.539 -9.585 -15.973 1.00 54.16 248 PHE A N 1
ATOM 2030 C CA . PHE A 1 248 ? -17.771 -10.444 -14.816 1.00 54.16 248 PHE A CA 1
ATOM 2031 C C . PHE A 1 248 ? -18.091 -11.838 -15.345 1.00 54.16 248 PHE A C 1
ATOM 2033 O O . PHE A 1 248 ? -19.090 -12.019 -16.039 1.00 54.16 248 PHE A O 1
ATOM 2040 N N . GLN A 1 249 ? -17.232 -12.809 -15.059 1.00 44.94 249 GLN A N 1
ATOM 2041 C CA . GLN A 1 249 ? -17.536 -14.207 -15.318 1.00 44.94 249 GLN A CA 1
ATOM 2042 C C . GLN A 1 249 ? -17.937 -14.819 -13.979 1.00 44.94 249 GLN A C 1
ATOM 2044 O O . GLN A 1 249 ? -17.097 -15.018 -13.104 1.00 44.94 249 GLN A O 1
ATOM 2049 N N . THR A 1 250 ? -19.236 -15.025 -13.779 1.00 40.31 250 THR A N 1
ATOM 2050 C CA . THR A 1 250 ? -19.743 -15.790 -12.642 1.00 40.31 250 THR A CA 1
ATOM 2051 C C . THR A 1 250 ? -19.584 -17.282 -12.951 1.00 40.31 250 THR A C 1
ATOM 2053 O O . THR A 1 250 ? -20.108 -17.763 -13.953 1.00 40.31 250 THR A O 1
ATOM 2056 N N . ARG A 1 251 ? -18.873 -17.978 -12.051 1.00 43.91 251 ARG A N 1
ATOM 2057 C CA . ARG A 1 251 ? -18.655 -19.438 -11.928 1.00 43.91 251 ARG A CA 1
ATOM 2058 C C . ARG A 1 251 ? -17.562 -20.116 -12.771 1.00 43.91 251 ARG A C 1
ATOM 2060 O O . ARG A 1 251 ? -17.522 -20.009 -13.996 1.00 43.91 251 ARG A O 1
ATOM 2067 N N . PHE A 1 252 ? -16.739 -20.891 -12.056 1.00 38.62 252 PHE A N 1
ATOM 2068 C CA . PHE A 1 252 ? -16.482 -22.304 -12.353 1.00 38.62 252 PHE A CA 1
ATOM 2069 C C . PHE A 1 252 ? -17.289 -23.141 -11.362 1.00 38.62 252 PHE A C 1
ATOM 2071 O O . PHE A 1 252 ? -17.444 -22.655 -10.219 1.00 38.62 252 PHE A O 1
#

Organism: NCBI:txid56036

InterPro domains:
  IPR000322 Glycoside hydrolase family 31, TIM barrel domain [PF01055] (35-152)
  IPR017853 Glycoside hydrolase superfamily [SSF51445] (24-182)
  IPR048395 Glycosyl hydrolase family 31, C-terminal domain [PF21365] (182-238)
  IPR052990 Sulfoquinovosidase Glycosyl Hydrolase [PTHR46959] (16-245)